Protein AF-A0A136M083-F1 (afdb_monomer_lite)

InterPro domains:
  IPR001036 Acriflavin resistance protein [PF00873] (158-223)
  IPR001036 Acriflavin resistance protein [PTHR32063] (105-224)

Structure (mmCIF, N/CA/C/O backbone):
data_AF-A0A136M083-F1
#
_entry.id   AF-A0A136M083-F1
#
loop_
_atom_site.group_PDB
_atom_site.id
_atom_site.type_symbol
_atom_site.label_atom_id
_atom_site.label_alt_id
_atom_site.label_comp_id
_atom_site.label_asym_id
_atom_site.label_entity_id
_atom_site.label_seq_id
_atom_site.pdbx_PDB_ins_code
_atom_site.Cartn_x
_atom_site.Cartn_y
_atom_site.Cartn_z
_atom_site.occupancy
_atom_site.B_iso_or_equiv
_atom_site.auth_seq_id
_atom_site.auth_comp_id
_atom_site.auth_asym_id
_atom_site.auth_atom_id
_atom_site.pdbx_PDB_model_num
ATOM 1 N N . MET A 1 1 ? -36.830 -0.482 -19.049 1.00 54.12 1 MET A N 1
ATOM 2 C CA . MET A 1 1 ? -35.661 -1.092 -19.701 1.00 54.12 1 MET A CA 1
ATOM 3 C C . MET A 1 1 ? -35.474 -0.386 -21.026 1.00 54.12 1 MET A C 1
ATOM 5 O O . MET A 1 1 ? -36.295 -0.555 -21.921 1.00 54.12 1 MET A O 1
ATOM 9 N N . SER A 1 2 ? -34.480 0.488 -21.095 1.00 50.06 2 SER A N 1
ATOM 10 C CA . SER A 1 2 ? -34.019 1.119 -22.334 1.00 50.06 2 SER A CA 1
ATOM 11 C C . SER A 1 2 ? -32.811 0.321 -22.804 1.00 50.06 2 SER A C 1
ATOM 13 O O . SER A 1 2 ? -31.919 0.027 -22.010 1.00 50.06 2 SER A O 1
ATOM 15 N N . VAL A 1 3 ? -32.789 -0.054 -24.079 1.00 57.34 3 VAL A N 1
ATOM 16 C CA . VAL A 1 3 ? -31.633 -0.705 -24.697 1.00 57.34 3 VAL A CA 1
ATOM 17 C C . VAL A 1 3 ? -31.049 0.285 -25.688 1.00 57.34 3 VAL A C 1
ATOM 19 O O . VAL A 1 3 ? -31.720 0.664 -26.648 1.00 57.34 3 VAL A O 1
ATOM 22 N N . ASN A 1 4 ? -29.819 0.725 -25.432 1.00 56.75 4 ASN A N 1
ATOM 23 C CA . ASN A 1 4 ? -29.110 1.665 -26.288 1.00 56.75 4 ASN A CA 1
ATOM 24 C C . ASN A 1 4 ? -27.953 0.936 -26.984 1.00 56.75 4 ASN A C 1
ATOM 26 O O . ASN A 1 4 ? -27.096 0.333 -26.335 1.00 56.75 4 ASN A O 1
ATOM 30 N N . TYR A 1 5 ? -27.932 0.993 -28.315 1.00 53.97 5 TYR A N 1
ATOM 31 C CA . TYR A 1 5 ? -26.868 0.423 -29.141 1.00 53.97 5 TYR A CA 1
ATOM 32 C C . TYR A 1 5 ? -25.782 1.484 -29.340 1.00 53.97 5 TYR A C 1
ATOM 34 O O . TYR A 1 5 ? -26.045 2.507 -29.970 1.00 53.97 5 TYR A O 1
ATOM 42 N N . PHE A 1 6 ? -24.584 1.268 -28.788 1.00 55.69 6 PHE A N 1
ATOM 43 C CA . PHE A 1 6 ? -23.521 2.286 -28.785 1.00 55.69 6 PHE A CA 1
ATOM 44 C C . PHE A 1 6 ? -22.499 2.132 -29.925 1.00 55.69 6 PHE A C 1
ATOM 46 O O . PHE A 1 6 ? -21.721 3.047 -30.179 1.00 55.69 6 PHE A O 1
ATOM 53 N N . GLY A 1 7 ? -22.535 1.024 -30.668 1.00 60.41 7 GLY A N 1
ATOM 54 C CA . GLY A 1 7 ? -21.696 0.809 -31.848 1.00 60.41 7 GLY A CA 1
ATOM 55 C C . GLY A 1 7 ? -21.587 -0.671 -32.204 1.00 60.41 7 GLY A C 1
ATOM 56 O O . GLY A 1 7 ? -21.561 -1.520 -31.314 1.00 60.41 7 GLY A O 1
ATOM 57 N N . ALA A 1 8 ? -21.558 -0.973 -33.501 1.00 70.44 8 ALA A N 1
ATOM 58 C CA . ALA A 1 8 ? -21.310 -2.311 -34.029 1.00 70.44 8 ALA A CA 1
ATOM 59 C C . ALA A 1 8 ? -20.396 -2.211 -35.257 1.00 70.44 8 ALA A C 1
ATOM 61 O O . ALA A 1 8 ? -20.620 -1.369 -36.131 1.00 70.44 8 ALA A O 1
ATOM 62 N N . ASP A 1 9 ? -19.384 -3.069 -35.317 1.00 76.19 9 ASP A N 1
ATOM 63 C CA . ASP A 1 9 ? -18.517 -3.273 -36.476 1.00 76.19 9 ASP A CA 1
ATOM 64 C C . ASP A 1 9 ? -18.669 -4.711 -37.013 1.00 76.19 9 ASP A C 1
ATOM 66 O O . ASP A 1 9 ? -19.589 -5.439 -36.638 1.00 76.19 9 ASP A O 1
ATOM 70 N N . SER A 1 10 ? -17.815 -5.133 -37.951 1.00 76.81 10 SER A N 1
ATOM 71 C CA . SER A 1 10 ? -17.893 -6.472 -38.558 1.00 76.81 10 SER A CA 1
ATOM 72 C C . SER A 1 10 ? -17.596 -7.633 -37.597 1.00 76.81 10 SER A C 1
ATOM 74 O O . SER A 1 10 ? -17.798 -8.787 -37.969 1.00 76.81 10 SER A O 1
ATOM 76 N N . THR A 1 11 ? -17.072 -7.344 -36.406 1.00 78.94 11 THR A N 1
ATOM 77 C CA . THR A 1 11 ? -16.498 -8.313 -35.462 1.00 78.94 11 THR A CA 1
ATOM 78 C C . THR A 1 11 ? -16.871 -8.076 -33.998 1.00 78.94 11 THR A C 1
ATOM 80 O O . THR A 1 11 ? -16.728 -8.995 -33.197 1.00 78.94 11 THR A O 1
ATOM 83 N N . SER A 1 12 ? -17.363 -6.891 -33.634 1.00 79.31 12 SER A N 1
ATOM 84 C CA . SER A 1 12 ? -17.742 -6.532 -32.268 1.00 79.31 12 SER A CA 1
ATOM 85 C C . SER A 1 12 ? -19.025 -5.696 -32.236 1.00 79.31 12 SER A C 1
ATOM 87 O O . SER A 1 12 ? -19.350 -4.979 -33.185 1.00 79.31 12 SER A O 1
ATOM 89 N N . ALA A 1 13 ? -19.781 -5.800 -31.145 1.00 82.12 13 ALA A N 1
ATOM 90 C CA . ALA A 1 13 ? -20.944 -4.961 -30.889 1.00 82.12 13 ALA A CA 1
ATOM 91 C C . ALA A 1 13 ? -21.073 -4.699 -29.388 1.00 82.12 13 ALA A C 1
ATOM 93 O O . ALA A 1 13 ? -20.983 -5.631 -28.590 1.00 82.12 13 ALA A O 1
ATOM 94 N N . THR A 1 14 ? -21.329 -3.445 -29.015 1.00 79.94 14 THR A N 1
ATOM 95 C CA . THR A 1 14 ? -21.501 -3.046 -27.612 1.00 79.94 14 THR A CA 1
ATOM 96 C C . THR A 1 14 ? -22.957 -2.691 -27.335 1.00 79.94 14 THR A C 1
ATOM 98 O O . THR A 1 14 ? -23.532 -1.795 -27.966 1.00 79.94 14 THR A O 1
ATOM 101 N N . LEU A 1 15 ? -23.545 -3.382 -26.356 1.00 82.56 15 LEU A N 1
ATOM 102 C CA . LEU A 1 15 ? -24.910 -3.167 -25.889 1.00 82.56 15 LEU A CA 1
ATOM 103 C C . LEU A 1 15 ? -24.892 -2.529 -24.499 1.00 82.56 15 LEU A C 1
ATOM 105 O O . LEU A 1 15 ? -24.276 -3.068 -23.585 1.00 82.56 15 LEU A O 1
ATOM 109 N N . SER A 1 16 ? -25.596 -1.410 -24.325 1.00 81.38 16 SER A N 1
ATOM 110 C CA . SER A 1 16 ? -25.821 -0.820 -23.005 1.00 81.38 16 SER A CA 1
ATOM 111 C C . SER A 1 16 ? -27.275 -1.032 -22.593 1.00 81.38 16 SER A C 1
ATOM 113 O O . SER A 1 16 ? -28.204 -0.654 -23.318 1.00 81.38 16 SER A O 1
ATOM 115 N N . ILE A 1 17 ? -27.467 -1.672 -21.439 1.00 83.50 17 ILE A N 1
ATOM 116 C CA . ILE A 1 17 ? -28.783 -1.981 -20.883 1.00 83.50 17 ILE A CA 1
ATOM 117 C C . ILE A 1 17 ? -28.999 -1.118 -19.647 1.00 83.50 17 ILE A C 1
ATOM 119 O O . ILE A 1 17 ? -28.295 -1.246 -18.647 1.00 83.50 17 ILE A O 1
ATOM 123 N N . GLU A 1 18 ? -30.016 -0.267 -19.700 1.00 83.44 18 GLU A N 1
ATOM 124 C CA . GLU A 1 18 ? -30.437 0.518 -18.550 1.00 83.44 18 GLU A CA 1
ATOM 125 C C . GLU A 1 18 ? -31.499 -0.255 -17.760 1.00 83.44 18 GLU A C 1
ATOM 127 O O . GLU A 1 18 ? -32.606 -0.546 -18.246 1.00 83.44 18 GLU A O 1
ATOM 132 N N . LEU A 1 19 ? -31.132 -0.626 -16.534 1.00 84.00 19 LEU A N 1
ATOM 133 C CA . LEU A 1 19 ? -31.982 -1.398 -15.639 1.00 84.00 19 LEU A CA 1
ATOM 134 C C . LEU A 1 19 ? -33.087 -0.517 -15.041 1.00 84.00 19 LEU A C 1
ATOM 136 O O . LEU A 1 19 ? -32.910 0.678 -14.822 1.00 84.00 19 LEU A O 1
ATOM 140 N N . THR A 1 20 ? -34.243 -1.117 -14.756 1.00 85.69 20 THR A N 1
ATOM 141 C CA . THR A 1 20 ? -35.340 -0.437 -14.049 1.00 85.69 20 THR A CA 1
ATOM 142 C C . THR A 1 20 ? -34.973 -0.140 -12.589 1.00 85.69 20 THR A C 1
ATOM 144 O O . THR A 1 20 ? -33.972 -0.645 -12.074 1.00 85.69 20 THR A O 1
ATOM 147 N N . GLU A 1 21 ? -35.779 0.682 -11.910 1.00 79.25 21 GLU A N 1
ATOM 148 C CA . GLU A 1 21 ? -35.534 1.085 -10.518 1.00 79.25 21 GLU A CA 1
ATOM 149 C C . GLU A 1 21 ? -35.328 -0.113 -9.571 1.00 79.25 21 GLU A C 1
ATOM 151 O O . GLU A 1 21 ? -36.033 -1.130 -9.645 1.00 79.25 21 GLU A O 1
ATOM 156 N N . MET A 1 22 ? -34.354 0.024 -8.661 1.00 72.25 22 MET A N 1
ATOM 157 C CA . MET A 1 22 ? -34.075 -0.960 -7.610 1.00 72.25 22 MET A CA 1
ATOM 158 C C . MET A 1 22 ? -35.315 -1.191 -6.733 1.00 72.25 22 MET A C 1
ATOM 160 O O . MET A 1 22 ? -36.016 -0.251 -6.369 1.00 72.25 22 MET A O 1
ATOM 164 N N . GLY A 1 23 ? -35.585 -2.457 -6.401 1.00 77.44 23 GLY A N 1
ATOM 165 C CA . GLY A 1 23 ? -36.753 -2.888 -5.617 1.00 77.44 23 GLY A CA 1
ATOM 166 C C . GLY A 1 23 ? -37.867 -3.547 -6.439 1.00 77.44 23 GLY A C 1
ATOM 167 O O . GLY A 1 23 ? -38.649 -4.313 -5.887 1.00 77.44 23 GLY A O 1
ATOM 168 N N . THR A 1 24 ? -37.911 -3.319 -7.758 1.00 80.56 24 THR A N 1
ATOM 169 C CA . THR A 1 24 ? -38.847 -4.005 -8.682 1.00 80.56 24 THR A CA 1
ATOM 170 C C . THR A 1 24 ? -38.192 -5.111 -9.514 1.00 80.56 24 THR A C 1
ATOM 172 O O . THR A 1 24 ? -38.867 -5.793 -10.281 1.00 80.56 24 THR A O 1
ATOM 175 N N . ARG A 1 25 ? -36.876 -5.284 -9.365 1.00 80.31 25 ARG A N 1
ATOM 176 C CA . ARG A 1 25 ? -36.041 -6.233 -10.104 1.00 80.31 25 ARG A CA 1
ATOM 177 C C . ARG A 1 25 ? -35.020 -6.908 -9.175 1.00 80.31 25 ARG A C 1
ATOM 179 O O . ARG A 1 25 ? -34.736 -6.336 -8.117 1.00 80.31 25 ARG A O 1
ATOM 186 N N . PRO A 1 26 ? -34.437 -8.046 -9.588 1.00 82.12 26 PRO A N 1
ATOM 187 C CA . PRO A 1 26 ? -33.276 -8.645 -8.931 1.00 82.12 26 PRO A CA 1
ATOM 188 C C . PRO A 1 26 ? -32.070 -7.694 -8.887 1.00 82.12 26 PRO A C 1
ATOM 190 O O . PRO A 1 26 ? -32.023 -6.673 -9.599 1.00 82.12 26 PRO A O 1
ATOM 193 N N . VAL A 1 27 ? -31.094 -8.011 -8.035 1.00 84.25 27 VAL A N 1
ATOM 194 C CA . VAL A 1 27 ? -29.850 -7.231 -7.946 1.00 84.25 27 VAL A CA 1
ATOM 195 C C . VAL A 1 27 ? -29.077 -7.316 -9.263 1.00 84.25 27 VAL A C 1
ATOM 197 O O . VAL A 1 27 ? -29.236 -8.250 -10.039 1.00 84.25 27 VAL A O 1
ATOM 200 N N . SER A 1 28 ? -28.269 -6.299 -9.569 1.00 80.31 28 SER A N 1
ATOM 201 C CA . SER A 1 28 ? -27.525 -6.263 -10.838 1.00 80.31 28 SER A CA 1
ATOM 202 C C . SER A 1 28 ? -26.539 -7.420 -10.993 1.00 80.31 28 SER A C 1
ATOM 204 O O . SER A 1 28 ? -26.330 -7.845 -12.123 1.00 80.31 28 SER A O 1
ATOM 206 N N . ALA A 1 29 ? -25.976 -7.923 -9.888 1.00 80.69 29 ALA A N 1
ATOM 207 C CA . ALA A 1 29 ? -25.086 -9.084 -9.888 1.00 80.69 29 ALA A CA 1
ATOM 208 C C . ALA A 1 29 ? -25.808 -10.336 -10.410 1.00 80.69 29 ALA A C 1
ATOM 210 O O . ALA A 1 29 ? -25.413 -10.864 -11.437 1.00 80.69 29 ALA A O 1
ATOM 211 N N . GLU A 1 30 ? -26.953 -10.691 -9.817 1.00 82.81 30 GLU A N 1
ATOM 212 C CA . GLU A 1 30 ? -27.786 -11.819 -10.270 1.00 82.81 30 GLU A CA 1
ATOM 213 C C . GLU A 1 30 ? -28.188 -11.690 -11.749 1.00 82.81 30 GLU A C 1
ATOM 215 O O . GLU A 1 30 ? -28.140 -12.656 -12.496 1.00 82.81 30 GLU A O 1
ATOM 220 N N . ILE A 1 31 ? -28.529 -10.481 -12.210 1.00 85.31 31 ILE A N 1
ATOM 221 C CA . ILE A 1 31 ? -28.866 -10.246 -13.627 1.00 85.31 31 ILE A CA 1
ATOM 222 C C . ILE A 1 31 ? -27.648 -10.448 -14.541 1.00 85.31 31 ILE A C 1
ATOM 224 O O . ILE A 1 31 ? -27.811 -10.823 -15.699 1.00 85.31 31 ILE A O 1
ATOM 228 N N . THR A 1 32 ? -26.444 -10.139 -14.056 1.00 84.06 32 THR A N 1
ATOM 229 C CA . THR A 1 32 ? -25.203 -10.331 -14.818 1.00 84.06 32 THR A CA 1
ATOM 230 C C . THR A 1 32 ? -24.925 -11.820 -14.971 1.00 84.06 32 THR A C 1
ATOM 232 O O . THR A 1 32 ? -24.762 -12.262 -16.105 1.00 84.06 32 THR A O 1
ATOM 235 N N . ASP A 1 33 ? -24.997 -12.578 -13.875 1.00 84.38 33 ASP A N 1
ATOM 236 C CA . ASP A 1 33 ? -24.823 -14.036 -13.866 1.00 84.38 33 ASP A CA 1
ATOM 237 C C . ASP A 1 33 ? -25.842 -14.719 -14.797 1.00 84.38 33 ASP A C 1
ATOM 239 O O . ASP A 1 33 ? -25.470 -15.483 -15.686 1.00 84.38 33 ASP A O 1
ATOM 243 N N . ASP A 1 34 ? -27.124 -14.348 -14.687 1.00 86.44 34 ASP A N 1
ATOM 244 C CA . ASP A 1 34 ? -28.193 -14.868 -15.549 1.00 86.44 34 ASP A CA 1
ATOM 245 C C . ASP A 1 34 ? -27.932 -14.580 -17.041 1.00 86.44 34 ASP A C 1
ATOM 247 O O . ASP A 1 34 ? -28.261 -15.387 -17.914 1.00 86.44 34 ASP A O 1
ATOM 251 N N . LEU A 1 35 ? -27.379 -13.406 -17.369 1.00 86.19 35 LEU A N 1
ATOM 252 C CA . LEU A 1 35 ? -27.059 -13.048 -18.751 1.00 86.19 35 LEU A CA 1
ATOM 253 C C . LEU A 1 35 ? -25.848 -13.827 -19.266 1.00 86.19 35 LEU A C 1
ATOM 255 O O . LEU A 1 35 ? -25.872 -14.254 -20.420 1.00 86.19 35 LEU A O 1
ATOM 259 N N . GLU A 1 36 ? -24.815 -14.020 -18.448 1.00 85.25 36 GLU A N 1
ATOM 260 C CA . GLU A 1 36 ? -23.663 -14.846 -18.817 1.00 85.25 36 GLU A CA 1
ATOM 261 C C . GLU A 1 36 ? -24.089 -16.288 -19.103 1.00 85.25 36 GLU A C 1
ATOM 263 O O . GLU A 1 36 ? -23.737 -16.817 -20.159 1.00 85.25 36 GLU A O 1
ATOM 268 N N . ASP A 1 37 ? -24.944 -16.870 -18.259 1.00 86.00 37 ASP A N 1
ATOM 269 C CA . ASP A 1 37 ? -25.502 -18.211 -18.461 1.00 86.00 37 ASP A CA 1
ATOM 270 C C . ASP A 1 37 ? -26.300 -18.319 -19.770 1.00 86.00 37 ASP A C 1
ATOM 272 O O . ASP A 1 37 ? -26.141 -19.274 -20.532 1.00 86.00 37 ASP A O 1
ATOM 276 N N . VAL A 1 38 ? -27.132 -17.321 -20.090 1.00 86.88 38 VAL A N 1
ATOM 277 C CA . VAL A 1 38 ? -27.908 -17.302 -21.345 1.00 86.88 38 VAL A CA 1
ATOM 278 C C . VAL A 1 38 ? -27.002 -17.245 -22.577 1.00 86.88 38 VAL A C 1
ATOM 280 O O . VAL A 1 38 ? -27.349 -17.804 -23.622 1.00 86.88 38 VAL A O 1
ATOM 283 N N . PHE A 1 39 ? -25.865 -16.553 -22.488 1.00 84.00 39 PHE A N 1
ATOM 284 C CA . PHE A 1 39 ? -24.936 -16.419 -23.608 1.00 84.00 39 PHE A CA 1
ATOM 285 C C . PHE A 1 39 ? -23.866 -17.518 -23.665 1.00 84.00 39 PHE A C 1
ATOM 287 O O . PHE A 1 39 ? -23.256 -17.686 -24.723 1.00 84.00 39 PHE A O 1
ATOM 294 N N . ALA A 1 40 ? -23.696 -18.311 -22.604 1.00 82.62 40 ALA A N 1
ATOM 295 C CA . ALA A 1 40 ? -22.759 -19.433 -22.554 1.00 82.62 40 ALA A CA 1
ATOM 296 C C . ALA A 1 40 ? -23.051 -20.512 -23.615 1.00 82.62 40 ALA A C 1
ATOM 298 O O . ALA A 1 40 ? -22.124 -21.127 -24.137 1.00 82.62 40 ALA A O 1
ATOM 299 N N . ASP A 1 41 ? -24.321 -20.690 -23.998 1.00 83.69 41 ASP A N 1
ATOM 300 C CA . ASP A 1 41 ? -24.754 -21.662 -25.016 1.00 83.69 41 ASP A CA 1
ATOM 301 C C . ASP A 1 41 ? -24.395 -21.259 -26.468 1.00 83.69 41 ASP A C 1
ATOM 303 O O . ASP A 1 41 ? -24.668 -22.004 -27.417 1.00 83.69 41 ASP A O 1
ATOM 307 N N . TYR A 1 42 ? -23.808 -20.076 -26.690 1.00 83.38 42 TYR A N 1
ATOM 308 C CA . TYR A 1 42 ? -23.492 -19.567 -28.027 1.00 83.38 42 TYR A CA 1
ATOM 309 C C . TYR A 1 42 ? -22.004 -19.699 -28.377 1.00 83.38 42 TYR A C 1
ATOM 311 O O . TYR A 1 42 ? -21.231 -18.754 -28.268 1.00 83.38 42 TYR A O 1
A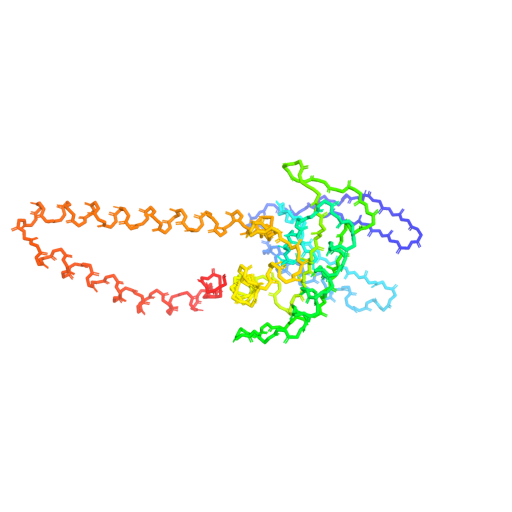TOM 319 N N . ASP A 1 43 ? -21.623 -20.818 -28.996 1.00 80.38 43 ASP A N 1
ATOM 320 C CA . ASP A 1 43 ? -20.230 -21.111 -29.396 1.00 80.38 43 ASP A CA 1
ATOM 321 C C . ASP A 1 43 ? -19.597 -20.121 -30.402 1.00 80.38 43 ASP A C 1
ATOM 323 O O . ASP A 1 43 ? -18.400 -20.172 -30.690 1.00 80.38 43 ASP A O 1
ATOM 327 N N . ARG A 1 44 ? -20.404 -19.259 -31.034 1.00 82.38 44 ARG A N 1
ATOM 328 C CA . ARG A 1 44 ? -19.979 -18.381 -32.143 1.00 82.38 44 ARG A CA 1
ATOM 329 C C . ARG A 1 44 ? -19.764 -16.927 -31.732 1.00 82.38 44 ARG A C 1
ATOM 331 O O . ARG A 1 44 ? -19.351 -16.139 -32.583 1.00 82.38 44 ARG A O 1
ATOM 338 N N . VAL A 1 45 ? -20.073 -16.564 -30.487 1.00 79.62 45 VAL A N 1
ATOM 339 C CA . VAL A 1 45 ? -19.975 -15.192 -29.977 1.00 79.62 45 VAL A CA 1
ATOM 340 C C . VAL A 1 45 ? -19.387 -15.240 -28.571 1.00 79.62 45 VAL A C 1
ATOM 342 O O . VAL A 1 45 ? -19.941 -15.890 -27.699 1.00 79.62 45 VAL A O 1
ATOM 345 N N . SER A 1 46 ? -18.281 -14.530 -28.346 1.00 77.69 46 SER A N 1
ATOM 346 C CA . SER A 1 46 ? -17.774 -14.296 -26.991 1.00 77.69 46 SER A CA 1
ATOM 347 C C . SER A 1 46 ? -18.501 -13.088 -26.409 1.00 77.69 46 SER A C 1
ATOM 349 O O . SER A 1 46 ? -18.379 -11.980 -26.939 1.00 77.69 46 SER A O 1
ATOM 351 N N . VAL A 1 47 ? -19.303 -13.311 -25.369 1.00 81.81 47 VAL A N 1
ATOM 352 C CA . VAL A 1 47 ? -20.066 -12.264 -24.685 1.00 81.81 47 VAL A CA 1
ATOM 353 C C . VAL A 1 47 ? -19.450 -12.048 -23.312 1.00 81.81 47 VAL A C 1
ATOM 355 O O . VAL A 1 47 ? -19.348 -12.980 -22.525 1.00 81.81 47 VAL A O 1
ATOM 358 N N . LYS A 1 48 ? -19.045 -10.809 -23.031 1.00 79.56 48 LYS A N 1
ATOM 359 C CA . LYS A 1 48 ? -18.617 -10.378 -21.701 1.00 79.56 48 LYS A CA 1
ATOM 360 C C . LYS A 1 48 ? -19.678 -9.432 -21.157 1.00 79.56 48 LYS A C 1
ATOM 362 O O . LYS A 1 48 ? -19.891 -8.365 -21.738 1.00 79.56 48 LYS A O 1
ATOM 367 N N . VAL A 1 49 ? -20.348 -9.821 -20.078 1.00 81.75 49 VAL A N 1
ATOM 368 C CA . VAL A 1 49 ? -21.339 -8.971 -19.418 1.00 81.75 49 VAL A CA 1
ATOM 369 C C . VAL A 1 49 ? -20.633 -8.273 -18.267 1.00 81.75 49 VAL A C 1
ATOM 371 O O . VAL A 1 49 ? -20.013 -8.901 -17.423 1.00 81.75 49 VAL A O 1
ATOM 374 N N . VAL A 1 50 ? -20.667 -6.945 -18.252 1.00 76.38 50 VAL A N 1
ATOM 375 C CA . VAL A 1 50 ? -20.098 -6.169 -17.149 1.00 76.38 50 VAL A CA 1
ATOM 376 C C . VAL A 1 50 ? -21.146 -5.207 -16.641 1.00 76.38 50 VAL A C 1
ATOM 378 O O . VAL A 1 50 ? -21.822 -4.526 -17.420 1.00 76.38 50 VAL A O 1
ATOM 381 N N . GLN A 1 51 ? -21.275 -5.121 -15.321 1.00 74.75 51 GLN A N 1
ATOM 382 C CA . GLN A 1 51 ? -22.011 -4.022 -14.732 1.00 74.75 51 GLN A CA 1
ATOM 383 C C . GLN A 1 51 ? -21.287 -2.726 -15.108 1.00 74.75 51 GLN A C 1
ATOM 385 O O . GLN A 1 51 ? -20.075 -2.609 -14.931 1.00 74.75 51 GLN A O 1
ATOM 390 N N . SER A 1 52 ? -22.032 -1.747 -15.627 1.00 63.94 52 SER A N 1
ATOM 391 C CA . SER A 1 52 ? -21.517 -0.392 -15.821 1.00 63.94 52 SER A CA 1
ATOM 392 C C . SER A 1 52 ? -21.239 0.216 -14.448 1.00 63.94 52 SER A C 1
ATOM 394 O O . SER A 1 52 ? -22.084 0.898 -13.871 1.00 63.94 52 SER A O 1
ATOM 396 N N . SER A 1 53 ? -20.070 -0.087 -13.900 1.00 57.50 53 SER A N 1
ATOM 397 C CA . SER A 1 53 ? -19.548 0.544 -12.704 1.00 57.50 53 SER A CA 1
ATOM 398 C C . SER A 1 53 ? -18.936 1.876 -13.116 1.00 57.50 53 SER A C 1
ATOM 400 O O . SER A 1 53 ? -18.134 1.934 -14.045 1.00 57.50 53 SER A O 1
ATOM 402 N N . ALA A 1 54 ? -19.305 2.956 -12.432 1.00 47.06 54 ALA A N 1
ATOM 403 C CA . ALA A 1 54 ? -18.648 4.257 -12.563 1.00 47.06 54 ALA A CA 1
ATOM 404 C C . ALA A 1 54 ? -17.303 4.278 -11.805 1.00 47.06 54 ALA A C 1
ATOM 406 O O . ALA A 1 54 ? -16.949 5.281 -11.191 1.00 47.06 54 ALA A O 1
ATOM 407 N N . GLY A 1 55 ? -16.600 3.145 -11.791 1.00 52.38 55 GLY A N 1
ATOM 408 C CA . GLY A 1 55 ? -15.249 3.038 -11.268 1.00 52.38 55 GLY A CA 1
ATOM 409 C C . GLY A 1 55 ? -14.238 3.446 -12.340 1.00 52.38 55 GLY A C 1
ATOM 410 O O . GLY A 1 55 ? -14.544 3.346 -13.534 1.00 52.38 55 GLY A O 1
ATOM 411 N N . PRO A 1 56 ? -13.043 3.916 -11.951 1.00 48.41 56 PRO A N 1
ATOM 412 C CA . PRO A 1 56 ? -11.939 4.042 -12.892 1.00 48.41 56 PRO A CA 1
ATOM 413 C C . PRO A 1 56 ? -11.724 2.698 -13.618 1.00 48.41 56 PRO A C 1
ATOM 415 O O . PRO A 1 56 ? -12.044 1.645 -13.061 1.00 48.41 56 PRO A O 1
ATOM 418 N N . PRO A 1 57 ? -11.251 2.710 -14.878 1.00 54.56 57 PRO A N 1
ATOM 419 C CA . PRO A 1 57 ? -10.987 1.479 -15.614 1.00 54.56 57 PRO A CA 1
ATOM 420 C C . PRO A 1 57 ? -10.099 0.558 -14.774 1.00 54.56 57 PRO A C 1
ATOM 422 O O . PRO A 1 57 ? -9.157 1.029 -14.138 1.00 54.56 57 PRO A O 1
ATOM 425 N N . VAL A 1 58 ? -10.420 -0.738 -14.769 1.00 57.56 58 VAL A N 1
ATOM 426 C CA . VAL A 1 58 ? -9.616 -1.755 -14.082 1.00 57.56 58 VAL A CA 1
ATOM 427 C C . VAL A 1 58 ? -8.182 -1.618 -14.589 1.00 57.56 58 VAL A C 1
ATOM 429 O O . VAL A 1 58 ? -7.956 -1.698 -15.798 1.00 57.56 58 VAL A O 1
ATOM 432 N N . SER A 1 59 ? -7.234 -1.332 -13.692 1.00 64.44 59 SER A N 1
ATOM 433 C CA . SER A 1 59 ? -5.828 -1.249 -14.082 1.00 64.44 59 SER A CA 1
ATOM 434 C C . SER A 1 59 ? -5.368 -2.648 -14.469 1.00 64.44 59 SER A C 1
ATOM 436 O O . SER A 1 59 ? -5.410 -3.560 -13.646 1.00 64.44 59 SER A O 1
ATOM 438 N N . ASP A 1 60 ? -4.922 -2.827 -15.713 1.00 70.00 60 ASP A N 1
ATOM 439 C CA . ASP A 1 60 ? -4.373 -4.109 -16.172 1.00 70.00 60 ASP A CA 1
ATOM 440 C C . ASP A 1 60 ? -3.149 -4.537 -15.341 1.00 70.00 60 ASP A C 1
ATOM 442 O O . ASP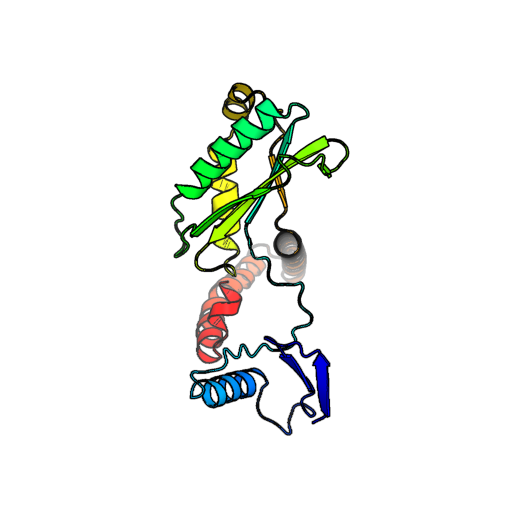 A 1 60 ? -2.885 -5.731 -15.193 1.00 70.00 60 ASP A O 1
ATOM 446 N N . TYR A 1 61 ? -2.444 -3.552 -14.771 1.00 82.75 61 TYR A N 1
ATOM 447 C CA . TYR A 1 61 ? -1.324 -3.724 -13.854 1.00 82.75 61 TYR A CA 1
ATOM 448 C C . TYR A 1 61 ? -1.628 -2.994 -12.537 1.00 82.75 61 TYR A C 1
ATOM 450 O O . TYR A 1 61 ? -1.457 -1.773 -12.460 1.00 82.75 61 TYR A O 1
ATOM 458 N N . PRO A 1 62 ? -2.129 -3.698 -11.514 1.00 81.69 62 PRO A N 1
ATOM 459 C CA . PRO A 1 62 ? -2.368 -3.118 -10.192 1.00 81.69 62 PRO A CA 1
ATOM 460 C C . PRO A 1 62 ? -1.086 -2.591 -9.520 1.00 81.69 62 PRO A C 1
ATOM 462 O O . PRO A 1 62 ? -1.141 -1.575 -8.833 1.00 81.69 62 PRO A O 1
ATOM 465 N N . PHE A 1 63 ? 0.079 -3.212 -9.759 1.00 88.69 63 PHE A N 1
ATOM 466 C CA . PHE A 1 63 ? 1.366 -2.685 -9.298 1.00 88.69 63 PHE A CA 1
ATOM 467 C C . PHE A 1 63 ? 2.025 -1.832 -10.384 1.00 88.69 63 PHE A C 1
ATOM 469 O O . PHE A 1 63 ? 2.183 -2.269 -11.529 1.00 88.69 63 PHE A O 1
ATOM 476 N N . ALA A 1 64 ? 2.480 -0.642 -10.003 1.00 89.56 64 ALA A N 1
ATOM 477 C CA . ALA A 1 64 ? 3.262 0.244 -10.849 1.00 89.56 64 ALA A CA 1
ATOM 478 C C . ALA A 1 64 ? 4.289 1.011 -10.013 1.00 89.56 64 ALA A C 1
ATOM 480 O O . ALA A 1 64 ? 3.974 1.565 -8.961 1.00 89.56 64 ALA A O 1
ATOM 481 N N . MET A 1 65 ? 5.518 1.067 -10.513 1.00 92.44 65 MET A N 1
ATOM 482 C CA . MET A 1 65 ? 6.577 1.889 -9.944 1.00 92.44 65 MET A CA 1
ATOM 483 C C . MET A 1 65 ? 7.273 2.699 -11.033 1.00 92.44 65 MET A C 1
ATOM 485 O O . MET A 1 65 ? 7.421 2.246 -12.172 1.00 92.44 65 MET A O 1
ATOM 489 N N . GLN A 1 66 ? 7.711 3.898 -10.678 1.00 93.62 66 GLN A N 1
ATOM 490 C CA . GLN A 1 66 ? 8.500 4.783 -11.519 1.00 93.62 66 GLN A CA 1
ATOM 491 C C . GLN A 1 66 ? 9.976 4.642 -11.154 1.00 93.62 66 GLN A C 1
ATOM 493 O O . GLN A 1 66 ? 10.350 4.681 -9.986 1.00 93.62 66 GLN A O 1
ATOM 498 N N . VAL A 1 67 ? 10.825 4.525 -12.167 1.00 95.19 67 VAL A N 1
ATOM 499 C CA . VAL A 1 67 ? 12.281 4.564 -12.021 1.00 95.19 67 VAL A CA 1
ATOM 500 C C . VAL A 1 67 ? 12.763 5.830 -12.704 1.00 95.19 67 VAL A C 1
ATOM 502 O O . VAL A 1 67 ? 12.503 6.022 -13.891 1.00 95.19 67 VAL A O 1
ATOM 505 N N . PHE A 1 68 ? 13.436 6.706 -11.970 1.00 95.00 68 PHE A N 1
ATOM 506 C CA . PHE A 1 68 ? 13.889 8.004 -12.450 1.00 95.00 68 PHE A CA 1
ATOM 507 C C . PHE A 1 68 ? 15.366 7.969 -12.827 1.00 95.00 68 PHE A C 1
ATOM 509 O O . PHE A 1 68 ? 16.215 7.557 -12.044 1.00 95.00 68 PHE A O 1
ATOM 516 N N . SER A 1 69 ? 15.684 8.443 -14.031 1.00 93.56 69 SER A N 1
ATOM 517 C CA . SER A 1 69 ? 17.060 8.704 -14.459 1.00 93.56 69 SER A CA 1
ATOM 518 C C . SER A 1 69 ? 17.066 9.555 -15.727 1.00 93.56 69 SER A C 1
ATOM 520 O O . SER A 1 69 ? 16.276 9.334 -16.649 1.00 93.56 69 SER A O 1
ATOM 522 N N . GLU A 1 70 ? 17.976 10.528 -15.807 1.00 91.19 70 GLU A N 1
ATOM 523 C CA . GLU A 1 70 ? 18.174 11.315 -17.031 1.00 91.19 70 GLU A CA 1
ATOM 524 C C . GLU A 1 70 ? 18.950 10.527 -18.107 1.00 91.19 70 GLU A C 1
ATOM 526 O O . GLU A 1 70 ? 18.799 10.817 -19.297 1.00 91.19 70 GLU A O 1
ATOM 531 N N . ASP A 1 71 ? 19.725 9.501 -17.727 1.00 91.94 71 ASP A N 1
ATOM 532 C CA . ASP A 1 71 ? 20.483 8.663 -18.664 1.00 91.94 71 ASP A CA 1
ATOM 533 C C . ASP A 1 71 ? 19.619 7.487 -19.180 1.00 91.94 71 ASP A C 1
ATOM 535 O O . ASP A 1 71 ? 19.230 6.613 -18.400 1.00 91.94 71 ASP A O 1
ATOM 539 N N . PRO A 1 72 ? 19.326 7.410 -20.498 1.00 89.94 72 PRO A N 1
ATOM 540 C CA . PRO A 1 72 ? 18.573 6.298 -21.079 1.00 89.94 72 PRO A CA 1
ATOM 541 C C . PRO A 1 72 ? 19.170 4.911 -20.825 1.00 89.94 72 PRO A C 1
ATOM 543 O O . PRO A 1 72 ? 18.412 3.950 -20.727 1.00 89.94 72 PRO A O 1
ATOM 546 N N . ALA A 1 73 ? 20.498 4.789 -20.783 1.00 91.19 73 ALA A N 1
ATOM 547 C CA . ALA A 1 73 ? 21.163 3.500 -20.640 1.00 91.19 73 ALA A CA 1
ATOM 548 C C . ALA A 1 73 ? 21.065 2.986 -19.200 1.00 91.19 73 ALA A C 1
ATOM 550 O O . ALA A 1 73 ? 20.752 1.815 -18.991 1.00 91.19 73 ALA A O 1
ATOM 551 N N . VAL A 1 74 ? 21.258 3.880 -18.224 1.00 93.19 74 VAL A N 1
ATOM 552 C CA . VAL A 1 74 ? 21.049 3.585 -16.797 1.00 93.19 74 VAL A CA 1
ATOM 553 C C . VAL A 1 74 ? 19.596 3.195 -16.553 1.00 93.19 74 VAL A C 1
ATOM 555 O O . VAL A 1 74 ? 19.325 2.169 -15.937 1.00 93.19 74 VAL A O 1
ATOM 558 N N . LEU A 1 75 ? 18.659 3.966 -17.112 1.00 92.88 75 LEU A N 1
ATOM 559 C CA . LEU A 1 75 ? 17.231 3.704 -16.976 1.00 92.88 75 LEU A CA 1
ATOM 560 C C . LEU A 1 75 ? 16.836 2.324 -17.526 1.00 92.88 75 LEU A C 1
ATOM 562 O O . LEU A 1 75 ? 16.079 1.599 -16.884 1.00 92.88 75 LEU A O 1
ATOM 566 N N . ALA A 1 76 ? 17.371 1.939 -18.689 1.00 92.94 76 ALA A N 1
ATOM 567 C CA . ALA A 1 76 ? 17.130 0.627 -19.290 1.00 92.94 76 ALA A CA 1
ATOM 568 C C . ALA A 1 76 ? 17.712 -0.525 -18.462 1.00 92.94 76 ALA A C 1
ATOM 570 O O . ALA A 1 76 ? 17.047 -1.543 -18.295 1.00 92.94 76 ALA A O 1
ATOM 571 N N . GLY A 1 77 ? 18.930 -0.362 -17.937 1.00 92.94 77 GLY A N 1
ATOM 572 C CA . GLY A 1 77 ? 19.559 -1.363 -17.075 1.00 92.94 77 GLY A CA 1
ATOM 573 C C . GLY A 1 77 ? 18.783 -1.562 -15.776 1.00 92.94 77 GLY A C 1
ATOM 574 O O . GLY A 1 77 ? 18.369 -2.676 -15.469 1.00 92.94 77 GLY A O 1
ATOM 575 N N . ALA A 1 78 ? 18.506 -0.468 -15.064 1.00 93.88 78 ALA A N 1
ATOM 576 C CA . ALA A 1 78 ? 17.825 -0.515 -13.777 1.00 93.88 78 ALA A CA 1
ATOM 577 C C . ALA A 1 78 ? 16.390 -1.049 -13.873 1.00 93.88 78 ALA A C 1
ATOM 579 O O . ALA A 1 78 ? 15.995 -1.892 -13.074 1.00 93.88 78 ALA A O 1
ATOM 580 N N . THR A 1 79 ? 15.606 -0.600 -14.862 1.00 94.31 79 THR A N 1
ATOM 581 C CA . THR A 1 79 ? 14.245 -1.132 -15.062 1.00 94.31 79 THR A CA 1
ATOM 582 C C . THR A 1 79 ? 14.240 -2.599 -15.472 1.00 94.31 79 THR A C 1
ATOM 584 O O . THR A 1 79 ? 13.310 -3.311 -15.107 1.00 94.31 79 THR A O 1
ATOM 587 N N . GLY A 1 80 ? 15.265 -3.064 -16.194 1.00 93.81 80 GLY A N 1
ATOM 588 C CA . GLY A 1 80 ? 15.457 -4.479 -16.501 1.00 93.81 80 GLY A CA 1
ATOM 589 C C . GLY A 1 80 ? 15.694 -5.311 -15.242 1.00 93.81 80 GLY A C 1
ATOM 590 O O . GLY A 1 80 ? 14.962 -6.268 -15.010 1.00 93.81 80 GLY A O 1
ATOM 591 N N . GLU A 1 81 ? 16.645 -4.900 -14.399 1.00 93.81 81 GLU A N 1
ATOM 592 C CA . GLU A 1 81 ? 16.934 -5.591 -13.133 1.00 93.81 81 GLU A CA 1
ATOM 593 C C . GLU A 1 81 ? 15.736 -5.586 -12.177 1.00 93.81 81 GLU A C 1
ATOM 595 O O . GLU A 1 81 ? 15.411 -6.619 -11.597 1.00 93.81 81 GLU A O 1
ATOM 600 N N . LEU A 1 82 ? 15.035 -4.456 -12.055 1.00 94.38 82 LEU A N 1
ATOM 601 C CA . LEU A 1 82 ? 13.809 -4.362 -11.259 1.00 94.38 82 LEU A CA 1
ATOM 602 C C . LEU A 1 82 ? 12.703 -5.264 -11.810 1.00 94.38 82 LEU A C 1
ATOM 604 O O . LEU A 1 82 ? 12.018 -5.936 -11.044 1.00 94.38 82 LEU A O 1
ATOM 608 N N . ALA A 1 83 ? 12.523 -5.305 -13.133 1.00 94.38 83 ALA A N 1
ATOM 609 C CA . ALA A 1 83 ? 11.525 -6.169 -13.749 1.00 94.38 83 ALA A CA 1
ATOM 610 C C . ALA A 1 83 ? 11.845 -7.655 -13.544 1.00 94.38 83 ALA A C 1
ATOM 612 O O . ALA A 1 83 ? 10.927 -8.436 -13.316 1.00 94.38 83 ALA A O 1
ATOM 613 N N . ASP A 1 84 ? 13.118 -8.045 -13.618 1.00 94.50 84 ASP A N 1
ATOM 614 C CA . ASP A 1 84 ? 13.549 -9.420 -13.356 1.00 94.50 84 ASP A CA 1
ATOM 615 C C . ASP A 1 84 ? 13.372 -9.787 -11.878 1.00 94.50 84 ASP A C 1
ATOM 617 O O . ASP A 1 84 ? 12.819 -10.842 -11.580 1.00 94.50 84 ASP A O 1
ATOM 621 N N . PHE A 1 85 ? 13.716 -8.885 -10.956 1.00 94.00 85 PHE A N 1
ATOM 622 C CA . PHE A 1 85 ? 13.467 -9.085 -9.529 1.00 94.00 85 PHE A CA 1
ATOM 623 C C . PHE A 1 85 ? 11.975 -9.270 -9.218 1.00 94.00 85 PHE A C 1
ATOM 625 O O . PHE A 1 85 ? 11.603 -10.213 -8.529 1.00 94.00 85 PHE A O 1
ATOM 632 N N . ILE A 1 86 ? 11.105 -8.411 -9.763 1.00 92.62 86 ILE A N 1
ATOM 633 C CA . ILE A 1 86 ? 9.655 -8.503 -9.528 1.00 92.62 86 ILE A CA 1
ATOM 634 C C . ILE A 1 86 ? 9.064 -9.780 -10.144 1.00 92.62 86 ILE A C 1
ATOM 636 O O . ILE A 1 86 ? 8.081 -10.296 -9.627 1.00 92.62 86 ILE A O 1
ATOM 640 N N . ARG A 1 87 ? 9.634 -10.321 -11.229 1.00 91.62 87 ARG A N 1
ATOM 641 C CA . ARG A 1 87 ? 9.179 -11.607 -11.792 1.00 91.62 87 ARG A CA 1
ATOM 642 C C . ARG A 1 87 ? 9.450 -12.786 -10.864 1.00 91.62 87 ARG A C 1
ATOM 644 O O . ARG A 1 87 ? 8.637 -13.703 -10.829 1.00 91.62 87 ARG A O 1
ATOM 651 N N . ASP A 1 88 ? 10.574 -12.752 -10.157 1.00 90.31 88 ASP A N 1
ATOM 652 C CA . ASP A 1 88 ? 11.047 -13.850 -9.309 1.00 90.31 88 ASP A CA 1
ATOM 653 C C . ASP A 1 88 ? 10.672 -13.667 -7.826 1.00 90.31 88 ASP A C 1
ATOM 655 O O . ASP A 1 88 ? 11.086 -14.463 -6.980 1.00 90.31 88 ASP A O 1
ATOM 659 N N . ILE A 1 89 ? 9.907 -12.620 -7.498 1.00 89.75 89 ILE A N 1
ATOM 660 C CA . ILE A 1 89 ? 9.509 -12.314 -6.126 1.00 89.75 89 ILE A CA 1
ATOM 661 C C . ILE A 1 89 ? 8.577 -13.399 -5.572 1.00 89.75 89 ILE A C 1
ATOM 663 O O . ILE A 1 89 ? 7.614 -13.813 -6.220 1.00 89.75 89 ILE A O 1
ATOM 667 N N . ASP A 1 90 ? 8.863 -13.839 -4.350 1.00 85.75 90 ASP A N 1
ATOM 668 C CA . ASP A 1 90 ? 7.993 -14.743 -3.603 1.00 85.75 90 ASP A CA 1
ATOM 669 C C . ASP A 1 90 ? 7.068 -13.895 -2.725 1.00 85.75 90 ASP A C 1
ATOM 671 O O . ASP A 1 90 ? 7.533 -13.107 -1.892 1.00 85.75 90 ASP A O 1
ATOM 675 N N . LEU A 1 91 ? 5.761 -14.013 -2.947 1.00 82.81 91 LEU A N 1
ATOM 676 C CA . LEU A 1 91 ? 4.749 -13.305 -2.170 1.00 82.81 91 LEU A CA 1
ATOM 677 C C . LEU A 1 91 ? 4.185 -14.256 -1.116 1.00 82.81 91 LEU A C 1
ATOM 679 O O . LEU A 1 91 ? 3.897 -15.419 -1.384 1.00 82.81 91 LEU A O 1
ATOM 683 N N . SER A 1 92 ? 4.037 -13.761 0.109 1.00 72.38 92 SER A N 1
ATOM 684 C CA . SER A 1 92 ? 3.483 -14.528 1.229 1.00 72.38 92 SER A CA 1
ATOM 685 C C . SER A 1 92 ? 1.958 -14.649 1.172 1.00 72.38 92 SER A C 1
ATOM 687 O O . SER A 1 92 ? 1.378 -15.529 1.816 1.00 72.38 92 SER A O 1
ATOM 689 N N . SER A 1 93 ? 1.312 -13.770 0.406 1.00 64.88 93 SER A N 1
ATOM 690 C CA . SER A 1 93 ? -0.101 -13.854 0.035 1.00 64.88 93 SER A CA 1
ATOM 691 C C . SER A 1 93 ? -0.339 -14.987 -0.981 1.00 64.88 93 SER A C 1
ATOM 693 O O . SER A 1 93 ? 0.595 -15.451 -1.623 1.00 64.88 93 SER A O 1
ATOM 695 N N . GLU A 1 94 ? -1.585 -15.441 -1.195 1.00 71.94 94 GLU A N 1
ATOM 696 C CA . GLU A 1 94 ? -1.933 -16.372 -2.303 1.00 71.94 94 GLU A CA 1
ATOM 697 C C . GLU A 1 94 ? -1.752 -15.727 -3.708 1.00 71.94 94 GLU A C 1
ATOM 699 O O . GLU A 1 94 ? -2.348 -16.157 -4.701 1.00 71.94 94 GLU A O 1
ATOM 704 N N . ASN A 1 95 ? -0.944 -14.666 -3.790 1.00 78.12 95 ASN A N 1
ATOM 705 C CA . ASN A 1 95 ? -0.628 -13.922 -4.989 1.00 78.12 95 ASN A CA 1
ATOM 706 C C . ASN A 1 95 ? 0.622 -14.470 -5.661 1.00 78.12 95 ASN A C 1
ATOM 708 O O . ASN A 1 95 ? 1.636 -14.714 -5.024 1.00 78.12 95 ASN A O 1
ATOM 712 N N . GLU A 1 96 ? 0.576 -14.565 -6.981 1.00 84.94 96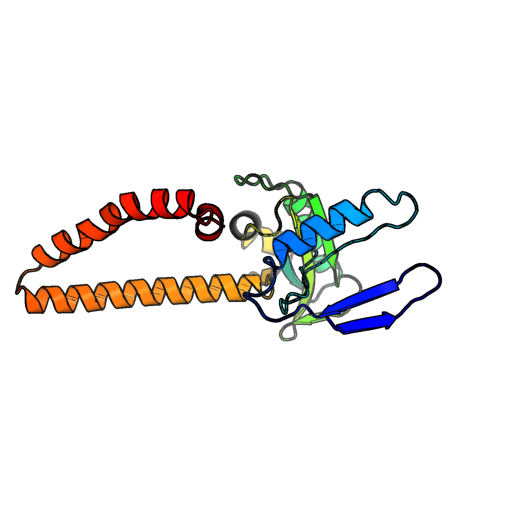 GLU A N 1
ATOM 713 C CA . GLU A 1 96 ? 1.747 -14.855 -7.803 1.00 84.94 96 GLU A CA 1
ATOM 714 C C . GLU A 1 96 ? 1.863 -13.787 -8.883 1.00 84.94 96 GLU A C 1
ATOM 716 O O . GLU A 1 96 ? 0.854 -13.384 -9.474 1.00 84.94 96 GLU A O 1
ATOM 721 N N . VAL A 1 97 ? 3.084 -13.329 -9.165 1.00 87.81 97 VAL A N 1
ATOM 722 C CA . VAL A 1 97 ? 3.330 -12.396 -10.267 1.00 87.81 97 VAL A CA 1
ATOM 723 C C . VAL A 1 97 ? 3.168 -13.143 -11.590 1.00 87.81 97 VAL A C 1
ATOM 725 O O . VAL A 1 97 ? 3.908 -14.062 -11.921 1.00 87.81 97 VAL A O 1
ATOM 728 N N . THR A 1 98 ? 2.166 -12.736 -12.362 1.00 86.75 98 THR A N 1
ATOM 729 C CA . THR A 1 98 ? 1.804 -13.367 -13.641 1.00 86.75 98 THR A CA 1
ATOM 730 C C . THR A 1 98 ? 2.468 -12.689 -14.832 1.00 86.75 98 THR A C 1
ATOM 732 O O . THR A 1 98 ? 2.799 -13.345 -15.819 1.00 86.75 98 THR A O 1
ATOM 735 N N . GLU A 1 99 ? 2.665 -11.373 -14.757 1.00 88.56 99 GLU A N 1
ATOM 736 C CA . GLU A 1 99 ? 3.216 -10.586 -15.852 1.00 88.56 99 GLU A CA 1
ATOM 737 C C . GLU A 1 99 ? 3.946 -9.354 -15.320 1.00 88.56 99 GLU A C 1
ATOM 739 O O . GLU A 1 99 ? 3.455 -8.676 -14.419 1.00 88.56 99 GLU A O 1
ATOM 744 N N . VAL A 1 100 ? 5.098 -9.041 -15.919 1.00 92.12 100 VAL A N 1
ATOM 745 C CA . VAL A 1 100 ? 5.859 -7.816 -15.644 1.00 92.12 100 VAL A CA 1
ATOM 746 C C . VAL A 1 100 ? 6.258 -7.165 -16.957 1.00 92.12 100 VAL A C 1
ATOM 748 O O . VAL A 1 100 ? 6.888 -7.805 -17.810 1.00 92.12 100 VAL A O 1
ATOM 751 N N . ALA A 1 101 ? 5.933 -5.885 -17.094 1.00 90.31 101 ALA A N 1
ATOM 752 C CA . ALA A 1 101 ? 6.174 -5.093 -18.288 1.00 90.31 101 ALA A CA 1
ATOM 753 C C . ALA A 1 101 ? 6.832 -3.751 -17.941 1.00 90.31 101 ALA A C 1
ATOM 755 O O . ALA A 1 101 ? 6.517 -3.122 -16.931 1.00 90.31 101 ALA A O 1
ATOM 756 N N . VAL A 1 102 ? 7.746 -3.311 -18.808 1.00 92.44 102 VAL A N 1
ATOM 757 C CA . VAL A 1 102 ? 8.424 -2.015 -18.693 1.00 92.44 102 VAL A CA 1
ATOM 758 C C . VAL A 1 102 ? 7.854 -1.065 -19.738 1.00 92.44 102 VAL A C 1
ATOM 760 O O . VAL A 1 102 ? 7.829 -1.375 -20.929 1.00 92.44 102 VAL A O 1
ATOM 763 N N . PHE A 1 103 ? 7.412 0.105 -19.295 1.00 88.31 103 PHE A N 1
ATOM 764 C CA . PHE A 1 103 ? 6.825 1.149 -20.124 1.00 88.31 103 PHE A CA 1
ATOM 765 C C . PHE A 1 103 ? 7.694 2.406 -20.120 1.00 88.31 103 PHE A C 1
ATOM 767 O O . PHE A 1 103 ? 8.540 2.612 -19.252 1.00 88.31 103 PHE A O 1
ATOM 774 N N . ASN A 1 104 ? 7.457 3.277 -21.101 1.00 87.75 104 ASN A N 1
ATOM 775 C CA . ASN A 1 104 ? 8.101 4.587 -21.232 1.00 87.75 104 ASN A CA 1
ATOM 776 C C . ASN A 1 104 ? 9.635 4.566 -21.390 1.00 87.75 104 ASN A C 1
ATOM 778 O O . ASN A 1 104 ? 10.287 5.591 -21.215 1.00 87.75 104 ASN A O 1
ATOM 782 N N . LEU A 1 105 ? 10.229 3.428 -21.766 1.00 85.88 105 LEU A N 1
ATOM 783 C CA . LEU A 1 105 ? 11.680 3.329 -21.930 1.00 85.88 105 LEU A CA 1
ATOM 784 C C . LEU A 1 105 ? 12.183 4.060 -23.189 1.00 85.88 105 LEU A C 1
ATOM 786 O O . LEU A 1 105 ? 1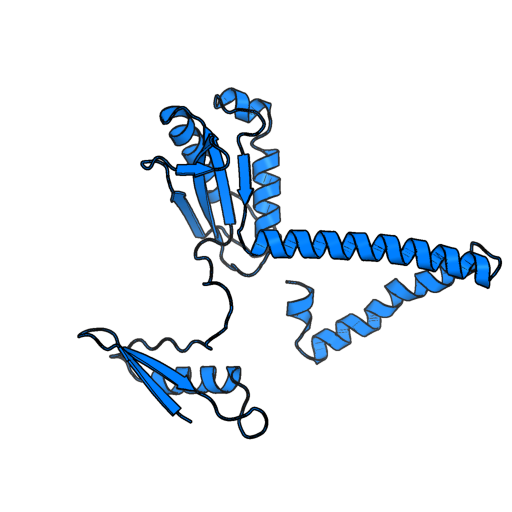3.178 4.789 -23.154 1.00 85.88 105 LEU A O 1
ATOM 790 N N . GLU A 1 106 ? 11.462 3.895 -24.299 1.00 82.69 106 GLU A N 1
ATOM 791 C CA . GLU A 1 106 ? 11.802 4.479 -25.605 1.00 82.69 106 GLU A CA 1
ATOM 792 C C . GLU A 1 106 ? 11.203 5.877 -25.816 1.00 82.69 106 GLU A C 1
ATOM 794 O O . GLU A 1 106 ? 11.606 6.609 -26.722 1.00 82.69 106 GLU A O 1
ATOM 799 N N . THR A 1 107 ? 10.245 6.269 -24.977 1.00 80.75 107 THR A N 1
ATOM 800 C CA . THR A 1 107 ? 9.589 7.575 -25.036 1.00 80.75 107 THR A CA 1
ATOM 801 C C . THR A 1 107 ? 10.161 8.512 -23.982 1.00 80.75 107 THR A C 1
ATOM 803 O O . THR A 1 107 ? 10.551 8.106 -22.891 1.00 80.75 107 THR A O 1
ATOM 806 N N . LEU A 1 108 ? 10.209 9.808 -24.291 1.00 86.31 108 LEU A N 1
ATOM 807 C CA . LEU A 1 108 ? 10.585 10.811 -23.302 1.00 86.31 108 LEU A CA 1
ATOM 808 C C . LEU A 1 108 ? 9.353 11.189 -22.473 1.00 86.31 108 LEU A C 1
ATOM 810 O O . LEU A 1 108 ? 8.613 12.100 -22.844 1.00 86.31 108 LEU A O 1
ATOM 814 N N . THR A 1 109 ? 9.164 10.502 -21.351 1.00 86.06 109 THR A N 1
ATOM 815 C CA . THR A 1 109 ? 8.139 10.833 -20.354 1.00 86.06 109 THR A CA 1
ATOM 816 C C . THR A 1 109 ? 8.817 11.441 -19.127 1.00 86.06 109 THR A C 1
ATOM 818 O O . THR A 1 109 ? 9.905 11.016 -18.733 1.00 86.06 109 THR A O 1
ATOM 821 N N . LYS A 1 110 ? 8.216 12.491 -18.557 1.00 87.56 110 LYS A N 1
ATOM 822 C CA . LYS A 1 110 ? 8.733 13.183 -17.371 1.00 87.56 110 LYS A CA 1
ATOM 823 C C . LYS A 1 110 ? 7.644 13.330 -16.317 1.00 87.56 110 LYS A C 1
ATOM 825 O O . LYS A 1 110 ? 6.513 13.659 -16.665 1.00 87.56 110 LYS A O 1
ATOM 830 N N . LEU A 1 111 ? 8.013 13.137 -15.058 1.00 87.00 111 LEU A N 1
ATOM 831 C CA . LEU A 1 111 ? 7.192 13.398 -13.878 1.00 87.00 111 LEU A CA 1
ATOM 832 C C . LEU A 1 111 ? 8.020 14.307 -12.962 1.00 87.00 111 LEU A C 1
ATOM 834 O O . LEU A 1 111 ? 9.218 14.089 -12.792 1.00 87.00 111 LEU A O 1
ATOM 838 N N . ASP A 1 112 ? 7.428 15.421 -12.528 1.00 86.38 112 ASP A N 1
ATOM 839 C CA . ASP A 1 112 ? 8.113 16.496 -11.788 1.00 86.38 112 ASP A CA 1
ATOM 840 C C . ASP A 1 112 ? 9.435 16.980 -12.422 1.00 86.38 112 ASP A C 1
ATOM 842 O O . ASP A 1 112 ? 10.381 17.396 -11.759 1.00 86.38 112 ASP A O 1
ATOM 846 N N . GLY A 1 113 ? 9.505 16.950 -13.758 1.00 88.06 113 GLY A N 1
ATOM 847 C CA . GLY A 1 113 ? 10.662 17.404 -14.536 1.00 88.06 113 GLY A CA 1
ATOM 848 C C . GLY A 1 113 ? 11.783 16.371 -14.709 1.00 88.06 113 GLY A C 1
ATOM 849 O O . GLY A 1 113 ? 12.648 16.575 -15.570 1.00 88.06 113 GLY A O 1
ATOM 850 N N . ARG A 1 114 ? 11.732 15.247 -13.989 1.00 91.44 114 ARG A N 1
ATOM 851 C CA . ARG A 1 114 ? 12.676 14.128 -14.108 1.00 91.44 114 ARG A CA 1
ATOM 852 C C . ARG A 1 114 ? 12.165 13.114 -15.114 1.00 91.44 114 ARG A C 1
ATOM 854 O O . ARG A 1 114 ? 10.969 12.828 -15.166 1.00 91.44 114 ARG A O 1
ATOM 861 N N . ARG A 1 115 ? 13.058 12.584 -15.945 1.00 92.12 115 ARG A N 1
ATOM 862 C CA . ARG A 1 115 ? 12.707 11.469 -16.830 1.00 92.12 115 ARG A CA 1
ATOM 863 C C . ARG A 1 115 ? 12.487 10.194 -16.020 1.00 92.12 115 ARG A C 1
ATOM 865 O O . ARG A 1 115 ? 13.249 9.921 -15.097 1.00 92.12 115 ARG A O 1
ATOM 872 N N . PHE A 1 116 ? 11.484 9.412 -16.412 1.00 94.38 116 PHE A N 1
ATOM 873 C CA . PHE A 1 116 ? 11.219 8.115 -15.805 1.00 94.38 116 PHE A CA 1
ATOM 874 C C . PHE A 1 116 ? 10.775 7.062 -16.818 1.00 94.38 116 PHE A C 1
ATOM 876 O O . PHE A 1 116 ? 10.261 7.386 -17.892 1.00 94.38 116 PHE A O 1
ATOM 883 N N . ALA A 1 117 ? 10.965 5.805 -16.437 1.00 94.00 117 ALA A N 1
ATOM 884 C CA . ALA A 1 117 ? 10.324 4.640 -17.031 1.00 94.00 117 ALA A CA 1
ATOM 885 C C . ALA A 1 117 ? 9.480 3.946 -15.955 1.00 94.00 117 ALA A C 1
ATOM 887 O O . ALA A 1 117 ? 9.734 4.116 -14.764 1.00 94.00 117 ALA A O 1
ATOM 888 N N . GLU A 1 118 ? 8.456 3.201 -16.363 1.00 92.56 118 GLU A N 1
ATOM 889 C CA . GLU A 1 118 ? 7.570 2.509 -15.421 1.00 92.56 118 GLU A CA 1
ATOM 890 C C . GLU A 1 118 ? 7.813 1.011 -15.473 1.00 92.56 118 GLU A C 1
ATOM 892 O O . GLU A 1 118 ? 7.796 0.426 -16.554 1.00 92.56 118 GLU A O 1
ATOM 897 N N . VAL A 1 119 ? 7.971 0.387 -14.312 1.00 94.50 119 VAL A N 1
ATOM 898 C CA . VAL A 1 119 ? 7.907 -1.068 -14.173 1.00 94.50 119 VAL A CA 1
ATOM 899 C C . VAL A 1 119 ? 6.541 -1.398 -13.592 1.00 94.50 119 VAL A C 1
ATOM 901 O O . VAL A 1 119 ? 6.170 -0.899 -12.531 1.00 94.50 119 VAL A O 1
ATOM 904 N N . LYS A 1 120 ? 5.763 -2.192 -14.322 1.00 91.81 120 LYS A N 1
ATOM 905 C CA . LYS A 1 120 ? 4.399 -2.563 -13.952 1.00 91.81 120 LYS A CA 1
ATOM 906 C C . LYS A 1 120 ? 4.276 -4.066 -13.829 1.00 91.81 120 LYS A C 1
ATOM 908 O O . LYS A 1 120 ? 4.853 -4.793 -14.637 1.00 91.81 120 LYS A O 1
ATOM 913 N N . ALA A 1 121 ? 3.501 -4.515 -12.850 1.00 90.69 121 ALA A N 1
ATOM 914 C CA . ALA A 1 121 ? 3.295 -5.929 -12.592 1.00 90.69 121 ALA A CA 1
ATOM 915 C C . ALA A 1 121 ? 1.821 -6.263 -12.356 1.00 90.69 121 ALA A C 1
ATOM 917 O O . ALA A 1 121 ? 1.041 -5.471 -11.819 1.00 90.69 121 ALA A O 1
ATOM 918 N N . LYS A 1 122 ? 1.455 -7.461 -12.800 1.00 88.38 122 LYS A N 1
ATOM 919 C CA . LYS A 1 122 ? 0.136 -8.056 -12.642 1.00 88.38 122 LYS A CA 1
ATOM 920 C C . LYS A 1 122 ? 0.262 -9.332 -11.829 1.00 88.38 122 LYS A C 1
ATOM 922 O O . LYS A 1 122 ? 1.113 -10.168 -12.130 1.00 88.38 122 LYS A O 1
ATOM 927 N N . PHE A 1 123 ? -0.620 -9.513 -10.858 1.00 86.38 123 PHE A N 1
ATOM 928 C CA . PHE A 1 123 ? -0.661 -10.694 -10.000 1.00 86.38 123 PHE A CA 1
ATOM 929 C C . PHE A 1 123 ? -1.990 -11.443 -10.119 1.00 86.38 123 PHE A C 1
ATOM 931 O O . PHE A 1 123 ? -2.942 -10.949 -10.730 1.00 86.38 123 PHE A O 1
ATOM 938 N N . SER A 1 124 ? -2.019 -12.665 -9.587 1.00 83.06 124 SER A N 1
ATOM 939 C CA . SER A 1 124 ? -3.156 -13.588 -9.676 1.00 83.06 124 SER A CA 1
ATOM 940 C C . SER A 1 124 ? -4.455 -13.021 -9.092 1.00 83.06 124 SER A C 1
ATOM 942 O O . SER A 1 124 ? -5.509 -13.252 -9.686 1.00 83.06 124 SER A O 1
ATOM 944 N N . ASN A 1 125 ? -4.400 -12.250 -7.999 1.00 79.19 125 ASN A N 1
ATOM 945 C CA . ASN A 1 125 ? -5.569 -11.588 -7.418 1.00 79.19 125 ASN A CA 1
ATOM 946 C C . ASN A 1 125 ? -5.419 -10.052 -7.400 1.00 79.19 125 ASN A C 1
ATOM 948 O O . ASN A 1 125 ? -5.011 -9.501 -6.385 1.00 79.19 125 ASN A O 1
ATOM 952 N N . PRO A 1 126 ? -5.763 -9.336 -8.487 1.00 71.56 126 PRO A N 1
ATOM 953 C CA . PRO A 1 126 ? -5.474 -7.906 -8.655 1.00 71.56 126 PRO A CA 1
ATOM 954 C C . PRO A 1 126 ? -6.200 -6.964 -7.679 1.00 71.56 126 PRO A C 1
ATOM 956 O O . PRO A 1 126 ? -5.869 -5.782 -7.639 1.00 71.56 126 PRO A O 1
ATOM 959 N N . GLU A 1 127 ? -7.192 -7.459 -6.935 1.00 72.88 127 GLU A N 1
ATOM 960 C CA . GLU A 1 127 ? -7.948 -6.690 -5.934 1.00 72.88 127 GLU A CA 1
ATOM 961 C C . GLU A 1 127 ? -7.295 -6.725 -4.544 1.00 72.88 127 GLU A C 1
ATOM 963 O O . GLU A 1 127 ? -7.739 -6.020 -3.643 1.00 72.88 127 GLU A O 1
ATOM 968 N N . ASP A 1 128 ? -6.253 -7.540 -4.355 1.00 76.44 128 ASP A N 1
ATOM 969 C CA . ASP A 1 128 ? -5.550 -7.656 -3.082 1.00 76.44 128 ASP A CA 1
ATOM 970 C C . ASP A 1 128 ? -4.480 -6.565 -2.921 1.00 76.44 128 ASP A C 1
ATOM 972 O O . ASP A 1 128 ? -3.353 -6.666 -3.421 1.00 76.44 128 ASP A O 1
ATOM 976 N N . SER A 1 129 ? -4.829 -5.521 -2.172 1.00 78.75 129 SER A N 1
ATOM 977 C CA . SER A 1 129 ? -3.927 -4.417 -1.846 1.00 78.75 129 SER A CA 1
ATOM 978 C C . SER A 1 129 ? -2.733 -4.836 -0.981 1.00 78.75 129 SER A C 1
ATOM 980 O O . SER A 1 129 ? -1.715 -4.140 -0.973 1.00 78.75 129 SER A O 1
ATOM 982 N N . ALA A 1 130 ? -2.805 -5.963 -0.259 1.00 81.38 130 ALA A N 1
ATOM 983 C CA . ALA A 1 130 ? -1.697 -6.433 0.572 1.00 81.38 130 ALA A CA 1
ATOM 984 C C . ALA A 1 130 ? -0.510 -6.900 -0.282 1.00 81.38 130 ALA A C 1
ATOM 986 O O . ALA A 1 130 ? 0.638 -6.588 0.044 1.00 81.38 130 ALA A O 1
ATOM 987 N N . GLY A 1 131 ? -0.781 -7.563 -1.413 1.00 82.50 131 GLY A N 1
ATOM 988 C CA . GLY A 1 131 ? 0.254 -7.989 -2.359 1.00 82.50 131 GLY A CA 1
ATOM 989 C C . GLY A 1 131 ? 1.038 -6.811 -2.951 1.00 82.50 131 GLY A C 1
ATOM 990 O O . GLY A 1 131 ? 2.250 -6.897 -3.132 1.00 82.50 131 GLY A O 1
ATOM 991 N N . LEU A 1 132 ? 0.379 -5.669 -3.181 1.00 85.69 132 LEU A N 1
ATOM 992 C CA . LEU A 1 132 ? 1.032 -4.444 -3.663 1.00 85.69 132 LEU A CA 1
ATOM 993 C C . LEU A 1 132 ? 2.060 -3.900 -2.675 1.00 85.69 132 LEU A C 1
ATOM 995 O O . LEU A 1 132 ? 3.179 -3.550 -3.061 1.00 85.69 132 LEU A O 1
ATOM 999 N N . LEU A 1 133 ? 1.666 -3.829 -1.403 1.00 87.19 133 LEU A N 1
ATOM 1000 C CA . LEU A 1 133 ? 2.517 -3.337 -0.326 1.00 87.19 133 LEU A CA 1
ATOM 1001 C C . LEU A 1 133 ? 3.705 -4.267 -0.089 1.00 87.19 133 LEU A C 1
ATOM 1003 O O . LEU A 1 133 ? 4.810 -3.787 0.144 1.00 87.19 133 LEU A O 1
ATOM 1007 N N . GLU A 1 134 ? 3.490 -5.576 -0.198 1.00 88.88 134 GLU A N 1
ATOM 1008 C CA . GLU A 1 134 ? 4.544 -6.578 -0.068 1.00 88.88 134 GLU A CA 1
ATOM 1009 C C . GLU A 1 134 ? 5.603 -6.438 -1.172 1.00 88.88 134 GLU A C 1
ATOM 1011 O O . GLU A 1 134 ? 6.796 -6.393 -0.867 1.00 88.88 134 GLU A O 1
ATOM 1016 N N . ILE A 1 135 ? 5.192 -6.279 -2.439 1.00 89.75 135 ILE A N 1
ATOM 1017 C CA . ILE A 1 135 ? 6.133 -6.020 -3.544 1.00 89.75 135 ILE A CA 1
ATOM 1018 C C . ILE A 1 135 ? 6.906 -4.725 -3.280 1.00 89.75 135 ILE A C 1
ATOM 1020 O O . ILE A 1 135 ? 8.130 -4.702 -3.405 1.00 89.75 135 ILE A O 1
ATOM 1024 N N . GLN A 1 136 ? 6.217 -3.646 -2.893 1.00 90.88 136 GLN A N 1
ATOM 1025 C CA . GLN A 1 136 ? 6.867 -2.372 -2.582 1.00 90.88 136 GLN A CA 1
ATOM 1026 C C . GLN A 1 136 ? 7.900 -2.515 -1.455 1.00 90.88 136 GLN A C 1
ATOM 1028 O O . GLN A 1 136 ? 9.005 -1.980 -1.570 1.00 90.88 136 GLN A O 1
ATOM 1033 N N . GLU A 1 137 ? 7.555 -3.215 -0.373 1.00 91.19 137 GLU A N 1
ATOM 1034 C CA . GLU A 1 137 ? 8.440 -3.438 0.771 1.00 91.19 137 GLU A CA 1
ATOM 1035 C C . GLU A 1 137 ? 9.684 -4.227 0.358 1.00 91.19 137 GLU A C 1
ATOM 1037 O O . GLU A 1 137 ? 10.801 -3.790 0.635 1.00 91.19 137 GLU A O 1
ATOM 1042 N N . GLN A 1 138 ? 9.511 -5.335 -0.363 1.00 92.25 138 GLN A N 1
ATOM 1043 C CA . GLN A 1 138 ? 10.626 -6.166 -0.817 1.00 92.25 138 GLN A CA 1
ATOM 1044 C C . GLN A 1 138 ? 11.521 -5.445 -1.833 1.00 92.25 138 GLN A C 1
ATOM 1046 O O . GLN A 1 138 ? 12.743 -5.509 -1.716 1.00 92.25 138 GLN A O 1
ATOM 1051 N N . VAL A 1 139 ? 10.944 -4.704 -2.788 1.00 93.12 139 VAL A N 1
ATOM 1052 C CA . VAL A 1 139 ? 11.719 -3.881 -3.734 1.00 93.12 139 VAL A CA 1
ATOM 1053 C C . VAL A 1 139 ? 12.521 -2.821 -2.983 1.00 93.12 139 VAL A C 1
ATOM 1055 O O . VAL A 1 139 ? 13.702 -2.645 -3.258 1.00 93.12 139 VAL A O 1
ATOM 1058 N N . THR A 1 140 ? 11.914 -2.141 -2.009 1.00 92.31 140 THR A N 1
ATOM 1059 C CA . THR A 1 140 ? 12.609 -1.120 -1.205 1.00 92.31 140 THR A CA 1
ATOM 1060 C C . THR A 1 140 ? 13.706 -1.731 -0.328 1.00 92.31 140 THR A C 1
ATOM 1062 O O . THR A 1 140 ? 14.716 -1.082 -0.067 1.00 92.31 140 THR A O 1
ATOM 1065 N N . ALA A 1 141 ? 13.520 -2.969 0.136 1.00 93.06 141 ALA A N 1
ATOM 1066 C CA . ALA A 1 141 ? 14.503 -3.680 0.945 1.00 93.06 141 ALA A CA 1
ATOM 1067 C C . ALA A 1 141 ? 15.706 -4.177 0.125 1.00 93.06 141 ALA A C 1
ATOM 1069 O O . ALA A 1 141 ? 16.828 -4.122 0.622 1.00 93.06 141 ALA A O 1
ATOM 1070 N N . GLU A 1 142 ? 15.485 -4.655 -1.103 1.00 91.75 142 GLU A N 1
ATOM 1071 C CA . GLU A 1 142 ? 16.553 -5.148 -1.986 1.00 91.75 142 GLU A CA 1
ATOM 1072 C C . GLU A 1 142 ? 17.293 -4.003 -2.696 1.00 91.75 142 GLU A C 1
ATOM 1074 O O . GLU A 1 142 ? 18.519 -4.015 -2.809 1.00 91.75 142 GLU A O 1
ATOM 1079 N N . PHE A 1 143 ? 16.564 -2.985 -3.159 1.00 91.88 143 PHE A N 1
ATOM 1080 C CA . PHE A 1 143 ? 17.116 -1.822 -3.857 1.00 91.88 143 PHE A CA 1
ATOM 1081 C C . PHE A 1 143 ? 17.329 -0.654 -2.887 1.00 91.88 143 PHE A C 1
ATOM 1083 O O . PHE A 1 143 ? 16.767 0.430 -3.053 1.00 91.88 143 PHE A O 1
ATOM 1090 N N . ASP A 1 144 ? 18.147 -0.897 -1.861 1.00 90.81 144 ASP A N 1
ATOM 1091 C CA . ASP A 1 144 ? 18.562 0.121 -0.896 1.00 90.81 144 ASP A CA 1
ATOM 1092 C C . ASP A 1 144 ? 19.505 1.178 -1.513 1.00 90.81 144 ASP A C 1
ATOM 1094 O O . ASP A 1 144 ? 19.909 1.090 -2.675 1.00 90.81 144 ASP A O 1
ATOM 1098 N N . GLU A 1 145 ? 19.884 2.200 -0.736 1.00 88.19 145 GLU A N 1
ATOM 1099 C CA . GLU A 1 145 ? 20.758 3.286 -1.215 1.00 88.19 145 GLU A CA 1
ATOM 1100 C C . GLU A 1 145 ? 22.071 2.777 -1.842 1.00 88.19 145 GLU A C 1
ATOM 1102 O O . GLU A 1 145 ? 22.550 3.369 -2.809 1.00 88.19 145 GLU A O 1
ATOM 1107 N N . GLY A 1 146 ? 22.639 1.678 -1.331 1.00 88.62 146 GLY A N 1
ATOM 1108 C CA . GLY A 1 146 ? 23.881 1.106 -1.852 1.00 88.62 146 GLY A CA 1
ATOM 1109 C C . GLY A 1 146 ? 23.671 0.404 -3.190 1.00 88.62 146 GLY A C 1
ATOM 1110 O O . GLY A 1 146 ? 24.443 0.609 -4.128 1.00 88.62 146 GLY A O 1
ATOM 1111 N N . ARG A 1 147 ? 22.592 -0.375 -3.314 1.00 89.69 147 ARG A N 1
ATOM 1112 C CA . ARG A 1 147 ? 22.236 -1.032 -4.576 1.00 89.69 147 ARG A CA 1
ATOM 1113 C C . ARG A 1 147 ? 21.854 -0.019 -5.657 1.00 89.69 147 ARG A C 1
ATOM 1115 O O . ARG A 1 147 ? 22.202 -0.208 -6.821 1.00 89.69 147 ARG A O 1
ATOM 1122 N N . LEU A 1 148 ? 21.174 1.066 -5.288 1.00 91.56 148 LEU A N 1
ATOM 1123 C CA . LEU A 1 148 ? 20.861 2.160 -6.208 1.00 91.56 148 LEU A CA 1
ATOM 1124 C C . LEU A 1 148 ? 22.131 2.859 -6.710 1.00 91.56 148 LEU A C 1
ATOM 1126 O O . LEU A 1 148 ? 22.241 3.123 -7.908 1.00 91.56 148 LEU A O 1
ATOM 1130 N N . GLU A 1 149 ? 23.117 3.092 -5.838 1.00 91.50 149 GLU A N 1
ATOM 1131 C CA . GLU A 1 149 ? 24.406 3.676 -6.231 1.00 91.50 149 GLU A CA 1
ATOM 1132 C C . GLU A 1 149 ? 25.169 2.770 -7.216 1.00 91.50 149 GLU A C 1
ATOM 1134 O O . GLU A 1 149 ? 25.679 3.262 -8.227 1.00 91.50 149 GLU A O 1
ATOM 1139 N N . ASP A 1 150 ? 25.172 1.449 -6.994 1.00 91.81 150 ASP A N 1
ATOM 1140 C CA . ASP A 1 150 ? 25.768 0.467 -7.916 1.00 91.81 150 ASP A CA 1
ATOM 1141 C C . ASP A 1 150 ? 25.141 0.531 -9.322 1.00 91.81 150 ASP A C 1
ATOM 1143 O O . ASP A 1 150 ? 25.825 0.355 -10.338 1.00 91.81 150 ASP A O 1
ATOM 1147 N N . LEU A 1 151 ? 23.842 0.834 -9.391 1.00 90.00 151 LEU A N 1
ATOM 1148 C CA . LEU A 1 151 ? 23.097 1.026 -10.636 1.00 90.00 151 LEU A CA 1
ATOM 1149 C C . LEU A 1 151 ? 23.247 2.437 -11.225 1.00 90.00 151 LEU A C 1
ATOM 1151 O O . LEU A 1 151 ? 22.705 2.701 -12.295 1.00 90.00 151 LEU A O 1
ATOM 1155 N N . ASN A 1 152 ? 24.022 3.329 -10.598 1.00 92.06 152 ASN A N 1
ATOM 1156 C CA . ASN A 1 152 ? 24.134 4.753 -10.940 1.00 92.06 152 ASN A CA 1
ATOM 1157 C C . ASN A 1 152 ? 22.788 5.500 -10.880 1.00 92.06 152 ASN A C 1
ATOM 1159 O O . ASN A 1 152 ? 22.544 6.426 -11.660 1.00 92.06 152 ASN A O 1
ATOM 1163 N N . LEU A 1 153 ? 21.910 5.090 -9.966 1.00 91.94 153 LEU A N 1
ATOM 1164 C CA . LEU A 1 153 ? 20.662 5.774 -9.658 1.00 91.94 153 LEU A CA 1
ATOM 1165 C C . LEU A 1 153 ? 20.838 6.737 -8.478 1.00 91.94 153 LEU A C 1
ATOM 1167 O O . LEU A 1 153 ? 21.685 6.552 -7.607 1.00 91.94 153 LEU A O 1
ATOM 1171 N N . GLU A 1 154 ? 20.022 7.789 -8.458 1.00 90.44 154 GLU A N 1
ATOM 1172 C CA . GLU A 1 154 ? 19.900 8.673 -7.296 1.00 90.44 154 GLU A CA 1
ATOM 1173 C C . GLU A 1 154 ? 19.178 7.944 -6.147 1.00 90.44 154 GLU A C 1
ATOM 1175 O O . GLU A 1 154 ? 18.389 7.028 -6.379 1.00 90.44 154 GLU A O 1
ATOM 1180 N N . SER A 1 155 ? 19.393 8.366 -4.899 1.00 87.81 155 SER A N 1
ATOM 1181 C CA . SER A 1 155 ? 18.769 7.724 -3.728 1.00 87.81 155 SER A CA 1
ATOM 1182 C C . SER A 1 155 ? 17.242 7.857 -3.684 1.00 87.81 155 SER A C 1
ATOM 1184 O O . SER A 1 155 ? 16.573 7.111 -2.979 1.00 87.81 155 SER A O 1
ATOM 1186 N N . ASP A 1 156 ? 16.679 8.797 -4.442 1.00 90.38 156 ASP A N 1
ATOM 1187 C CA . ASP A 1 156 ? 15.243 9.023 -4.600 1.00 90.38 156 ASP A CA 1
ATOM 1188 C C . ASP A 1 156 ? 14.734 8.588 -5.989 1.00 90.38 156 ASP A C 1
ATOM 1190 O O . ASP A 1 156 ? 13.699 9.063 -6.460 1.00 90.38 156 ASP A O 1
ATOM 1194 N N . ALA A 1 157 ? 15.483 7.724 -6.682 1.00 91.69 157 ALA A N 1
ATOM 1195 C CA . ALA A 1 157 ? 15.172 7.312 -8.047 1.00 91.69 157 ALA A CA 1
ATOM 1196 C C . ALA A 1 157 ? 13.987 6.344 -8.157 1.00 91.69 157 ALA A C 1
ATOM 1198 O O . ALA A 1 157 ? 13.555 6.063 -9.273 1.00 91.69 157 ALA A O 1
ATOM 1199 N N . LEU A 1 158 ? 13.464 5.821 -7.048 1.00 92.88 158 LEU A N 1
ATOM 1200 C CA . LEU A 1 158 ? 12.305 4.932 -7.045 1.00 92.88 158 LEU A CA 1
ATOM 1201 C C . LEU A 1 158 ? 11.066 5.687 -6.556 1.00 92.88 158 LEU A C 1
ATOM 1203 O O . LEU A 1 158 ? 11.035 6.202 -5.439 1.00 92.88 158 LEU A O 1
ATOM 1207 N N . GLY A 1 159 ? 10.040 5.740 -7.399 1.00 91.31 159 GLY A N 1
ATOM 1208 C CA . GLY A 1 159 ? 8.701 6.207 -7.058 1.00 91.31 159 GLY A CA 1
ATOM 1209 C C . GLY A 1 159 ? 7.712 5.049 -7.063 1.00 91.31 159 GLY A C 1
ATOM 1210 O O . GLY A 1 159 ? 7.809 4.150 -7.896 1.00 91.31 159 GLY A O 1
ATOM 1211 N N . PHE A 1 160 ? 6.750 5.081 -6.147 1.00 89.50 160 PHE A N 1
ATOM 1212 C CA . PHE A 1 160 ? 5.644 4.131 -6.103 1.00 89.50 160 PHE A CA 1
ATOM 1213 C C . PHE A 1 160 ? 4.341 4.913 -6.233 1.00 89.50 160 PHE A C 1
ATOM 1215 O O . PHE A 1 160 ? 3.991 5.700 -5.352 1.00 89.50 160 PHE A O 1
ATOM 1222 N N . ASP A 1 161 ? 3.640 4.713 -7.344 1.00 84.44 161 ASP A N 1
ATOM 1223 C CA . ASP A 1 161 ? 2.318 5.283 -7.574 1.00 84.44 161 ASP A CA 1
ATOM 1224 C C . ASP A 1 161 ?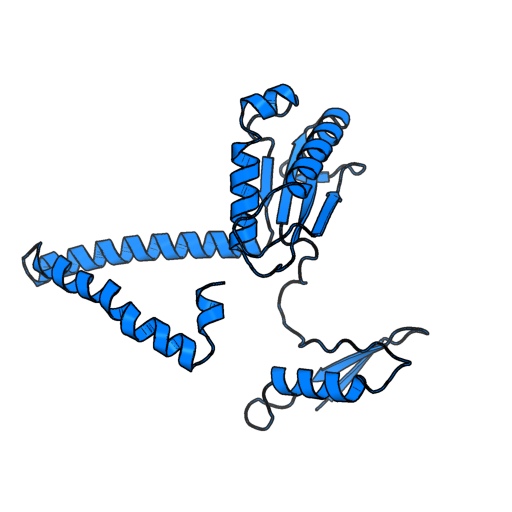 1.445 4.250 -8.285 1.00 84.44 161 ASP A C 1
ATOM 1226 O O . ASP A 1 161 ? 1.602 3.974 -9.477 1.00 84.44 161 ASP A O 1
ATOM 1230 N N . PHE A 1 162 ? 0.521 3.686 -7.510 1.00 82.25 162 PHE A N 1
ATOM 1231 C CA . PHE A 1 162 ? -0.457 2.686 -7.935 1.00 82.25 162 PHE A CA 1
ATOM 1232 C C . PHE A 1 162 ? -1.762 3.326 -8.447 1.00 82.25 162 PHE A C 1
ATOM 1234 O O . PHE A 1 162 ? -2.792 2.661 -8.567 1.00 82.25 162 PHE A O 1
ATOM 1241 N N . GLY A 1 163 ? -1.763 4.638 -8.705 1.00 80.94 163 GLY A N 1
ATOM 1242 C CA . GLY A 1 163 ? -2.945 5.385 -9.114 1.00 80.94 163 GLY A CA 1
ATOM 1243 C C . GLY A 1 163 ? -4.008 5.407 -8.016 1.00 80.94 163 GLY A C 1
ATOM 1244 O O . GLY A 1 163 ? -3.732 5.769 -6.872 1.00 80.94 163 GLY A O 1
ATOM 1245 N N . GLN A 1 164 ? -5.234 4.989 -8.353 1.00 77.06 164 GLN A N 1
ATOM 1246 C CA . GLN A 1 164 ? -6.368 4.999 -7.418 1.00 77.06 164 GLN A CA 1
ATOM 1247 C C . GLN A 1 164 ? -6.084 4.204 -6.139 1.00 77.06 164 GLN A C 1
ATOM 1249 O O . GLN A 1 164 ? -6.567 4.568 -5.069 1.00 77.06 164 GLN A O 1
ATOM 1254 N N . GLU A 1 165 ? -5.282 3.146 -6.235 1.00 79.88 165 GLU A N 1
ATOM 1255 C CA . GLU A 1 165 ? -4.970 2.314 -5.081 1.00 79.88 165 GLU A CA 1
ATOM 1256 C C . GLU A 1 165 ? -4.050 3.030 -4.083 1.00 79.88 165 GLU A C 1
ATOM 1258 O O . GLU A 1 165 ? -4.245 2.938 -2.875 1.00 79.88 165 GLU A O 1
ATOM 1263 N N . SER A 1 166 ? -3.137 3.878 -4.566 1.00 82.50 166 SER A N 1
ATOM 1264 C CA . SER A 1 166 ? -2.343 4.769 -3.707 1.00 82.50 166 SER A CA 1
ATOM 1265 C C . SER A 1 166 ? -3.231 5.788 -2.970 1.00 82.50 166 SER A C 1
ATOM 1267 O O . SER A 1 166 ? -3.055 6.059 -1.775 1.00 82.50 166 SER A O 1
ATOM 1269 N N . GLU A 1 167 ? -4.258 6.319 -3.643 1.00 83.56 167 GLU A N 1
ATOM 1270 C CA . GLU A 1 167 ? -5.252 7.203 -3.018 1.00 83.56 167 GLU A CA 1
ATOM 1271 C C . GLU A 1 167 ? -6.095 6.474 -1.954 1.00 83.56 167 GLU A C 1
ATOM 1273 O O . GLU A 1 167 ? -6.379 7.039 -0.891 1.00 83.56 167 GLU A O 1
ATOM 1278 N N . ASN A 1 168 ? -6.461 5.212 -2.201 1.00 83.75 168 ASN A N 1
ATOM 1279 C CA . ASN A 1 168 ? -7.178 4.372 -1.240 1.00 83.75 168 ASN A CA 1
ATOM 1280 C C . ASN A 1 168 ? -6.318 4.103 0.003 1.00 83.75 168 ASN A C 1
ATOM 1282 O O . ASN A 1 168 ? -6.759 4.360 1.128 1.00 83.75 168 ASN A O 1
ATOM 1286 N N . LEU A 1 169 ? -5.069 3.669 -0.194 1.00 82.88 169 LEU A N 1
ATOM 1287 C CA . LEU A 1 169 ? -4.108 3.392 0.875 1.00 82.88 169 LEU A CA 1
ATOM 1288 C C . LEU A 1 169 ? -3.815 4.639 1.722 1.00 82.88 169 LEU A C 1
ATOM 1290 O O . LEU A 1 169 ? -3.850 4.587 2.955 1.00 82.88 169 LEU A O 1
ATOM 1294 N N . SER A 1 170 ? -3.590 5.791 1.086 1.00 86.31 170 SER A N 1
ATOM 1295 C CA . SER A 1 170 ? -3.361 7.059 1.797 1.00 86.31 170 SER A CA 1
ATOM 1296 C C . SER A 1 170 ? -4.605 7.551 2.552 1.00 86.31 170 SER A C 1
ATOM 1298 O O . SER A 1 170 ? -4.496 8.069 3.673 1.00 86.31 170 SER A O 1
ATOM 1300 N N . SER A 1 171 ? -5.804 7.337 2.001 1.00 88.69 171 SER A N 1
ATOM 1301 C CA . SER A 1 171 ? -7.074 7.607 2.688 1.00 88.69 171 SER A CA 1
ATOM 1302 C C . SER A 1 171 ? -7.253 6.705 3.908 1.00 88.69 171 SER A C 1
ATOM 1304 O O . SER A 1 171 ? -7.620 7.188 4.984 1.00 88.69 171 SER A O 1
ATOM 1306 N N . PHE A 1 172 ? -6.932 5.416 3.780 1.00 87.25 172 PHE A N 1
ATOM 1307 C CA . PHE A 1 172 ? -6.959 4.460 4.883 1.00 87.25 172 PHE A CA 1
ATOM 1308 C C . PHE A 1 172 ? -5.969 4.849 5.990 1.00 87.25 172 PHE A C 1
ATOM 1310 O O . PHE A 1 172 ? -6.346 4.903 7.163 1.00 87.25 172 PHE A O 1
ATOM 1317 N N . GLN A 1 173 ? -4.736 5.226 5.636 1.00 89.62 173 GLN A N 1
ATOM 1318 C CA . GLN A 1 173 ? -3.738 5.715 6.592 1.00 89.62 173 GLN A CA 1
ATOM 1319 C C . GLN A 1 173 ? -4.223 6.973 7.329 1.00 89.62 173 GLN A C 1
ATOM 1321 O O . GLN A 1 173 ? -4.091 7.081 8.552 1.00 89.62 173 GLN A O 1
ATOM 1326 N N . SER A 1 174 ? -4.832 7.911 6.602 1.00 93.50 174 SER A N 1
ATOM 1327 C CA . SER A 1 174 ? -5.401 9.133 7.178 1.00 93.50 174 SER A CA 1
ATOM 1328 C C . SER A 1 174 ? -6.554 8.827 8.139 1.00 93.50 174 SER A C 1
ATOM 1330 O O . SER A 1 174 ? -6.631 9.409 9.225 1.00 93.50 174 SER A O 1
ATOM 1332 N N . ALA A 1 175 ? -7.425 7.879 7.786 1.00 94.56 175 ALA A N 1
ATOM 1333 C CA . ALA A 1 175 ? -8.510 7.415 8.646 1.00 94.56 175 ALA A CA 1
ATOM 1334 C C . ALA A 1 175 ? -7.985 6.711 9.909 1.00 94.56 175 ALA A C 1
ATOM 1336 O O . ALA A 1 175 ? -8.465 6.990 11.010 1.00 94.56 175 ALA A O 1
ATOM 1337 N N . ALA A 1 176 ? -6.962 5.860 9.782 1.00 92.50 176 ALA A N 1
ATOM 1338 C CA . ALA A 1 176 ? -6.306 5.203 10.910 1.00 92.50 176 ALA A CA 1
ATOM 1339 C C . ALA A 1 176 ? -5.656 6.223 11.860 1.00 92.50 176 ALA A C 1
ATOM 1341 O O . ALA A 1 176 ? -5.819 6.140 13.081 1.00 92.50 176 ALA A O 1
ATOM 1342 N N . PHE A 1 177 ? -4.986 7.242 11.315 1.00 95.94 177 PHE A N 1
ATOM 1343 C CA . PHE A 1 177 ? -4.450 8.347 12.108 1.00 95.94 177 PHE A CA 1
ATOM 1344 C C . PHE A 1 177 ? -5.562 9.113 12.841 1.00 95.94 177 PHE A C 1
ATOM 1346 O O . PHE A 1 177 ? -5.469 9.341 14.050 1.00 95.94 177 PHE A O 1
ATOM 1353 N N . ALA A 1 178 ? -6.650 9.455 12.144 1.00 97.50 178 ALA A N 1
ATOM 1354 C CA . ALA A 1 178 ? -7.801 10.128 12.742 1.00 97.50 178 ALA A CA 1
ATOM 1355 C C . ALA A 1 178 ? -8.441 9.297 13.869 1.00 97.50 178 ALA A C 1
ATOM 1357 O O . ALA A 1 178 ? -8.802 9.852 14.909 1.00 97.50 178 ALA A O 1
ATOM 1358 N N . LEU A 1 179 ? -8.526 7.973 13.705 1.00 95.69 179 LEU A N 1
ATOM 1359 C CA . LEU A 1 179 ? -9.009 7.052 14.732 1.00 95.69 179 LEU A CA 1
ATOM 1360 C C . LEU A 1 179 ? -8.136 7.106 15.991 1.00 95.69 179 LEU A C 1
ATOM 1362 O O . LEU A 1 179 ? -8.669 7.223 17.091 1.00 95.69 179 LEU A O 1
ATOM 1366 N N . ILE A 1 180 ? -6.808 7.074 15.855 1.00 96.62 180 ILE A N 1
ATOM 1367 C CA . ILE A 1 180 ? -5.888 7.163 17.002 1.00 96.62 180 ILE A CA 1
ATOM 1368 C C . ILE A 1 180 ? -6.071 8.494 17.737 1.00 96.62 180 ILE A C 1
ATOM 1370 O O . ILE A 1 180 ? -6.189 8.516 18.965 1.00 96.62 180 ILE A O 1
ATOM 1374 N N . VAL A 1 181 ? -6.155 9.603 16.999 1.00 98.00 181 VAL A N 1
ATOM 1375 C CA . VAL A 1 181 ? -6.411 10.929 17.580 1.00 98.00 181 VAL A CA 1
ATOM 1376 C C . VAL A 1 181 ? -7.748 10.946 18.328 1.00 98.00 181 VAL A C 1
ATOM 1378 O O . VAL A 1 181 ? -7.815 11.426 19.464 1.00 98.00 181 VAL A O 1
ATOM 1381 N N . ALA A 1 182 ? -8.801 10.374 17.739 1.00 97.19 182 ALA A N 1
ATOM 1382 C CA . ALA A 1 182 ? -10.111 10.260 18.369 1.00 97.19 182 ALA A CA 1
ATOM 1383 C C . ALA A 1 182 ? -10.074 9.394 19.639 1.00 97.19 182 ALA A C 1
ATOM 1385 O O . ALA A 1 182 ? -10.658 9.779 20.652 1.00 97.19 182 ALA A O 1
ATOM 1386 N N . LEU A 1 183 ? -9.351 8.269 19.630 1.00 95.38 183 LEU A N 1
ATOM 1387 C CA . LEU A 1 183 ? -9.179 7.401 20.798 1.00 95.38 183 LEU A CA 1
ATOM 1388 C C . LEU A 1 183 ? -8.442 8.117 21.935 1.00 95.38 183 LEU A C 1
ATOM 1390 O O . LEU A 1 183 ? -8.853 8.004 23.089 1.00 95.38 183 LEU A O 1
ATOM 1394 N N . ILE A 1 184 ? -7.404 8.901 21.630 1.00 96.75 184 ILE A N 1
ATOM 1395 C CA . ILE A 1 184 ? -6.687 9.713 22.627 1.00 96.75 184 ILE A CA 1
ATOM 1396 C C . ILE A 1 184 ? -7.611 10.789 23.212 1.00 96.75 184 ILE A C 1
ATOM 1398 O O . ILE A 1 184 ? -7.668 10.963 24.433 1.00 96.75 184 ILE A O 1
ATOM 1402 N N . ALA A 1 185 ? -8.368 11.491 22.364 1.00 97.69 185 ALA A N 1
ATOM 1403 C CA . ALA A 1 185 ? -9.322 12.503 22.809 1.00 97.69 185 ALA A CA 1
ATOM 1404 C C . ALA A 1 185 ? -10.423 11.892 23.693 1.00 97.69 185 ALA A C 1
ATOM 1406 O O . ALA A 1 185 ? -10.722 12.412 24.771 1.00 97.69 185 ALA A O 1
ATOM 1407 N N . MET A 1 186 ? -10.977 10.750 23.280 1.00 96.56 186 MET A N 1
ATOM 1408 C CA . MET A 1 186 ? -11.972 10.000 24.040 1.00 96.56 186 MET A CA 1
ATOM 1409 C C . MET A 1 186 ? -11.406 9.516 25.376 1.00 96.56 186 MET A C 1
ATOM 1411 O O . MET A 1 186 ? -12.061 9.677 26.402 1.00 96.56 186 MET A O 1
ATOM 1415 N N . TYR A 1 187 ? -10.180 8.989 25.396 1.00 96.69 187 TYR A N 1
ATOM 1416 C CA . TYR A 1 187 ? -9.504 8.610 26.633 1.00 96.69 187 TYR A CA 1
ATOM 1417 C C . TYR A 1 187 ? -9.410 9.794 27.597 1.00 96.69 187 TYR A C 1
ATOM 1419 O O . TYR A 1 187 ? -9.806 9.673 28.754 1.00 96.69 187 TYR A O 1
ATOM 1427 N N . GLY A 1 188 ? -8.962 10.958 27.113 1.00 96.88 188 GLY A N 1
ATOM 1428 C CA . GLY A 1 188 ? -8.888 12.183 27.909 1.00 96.88 188 GLY A CA 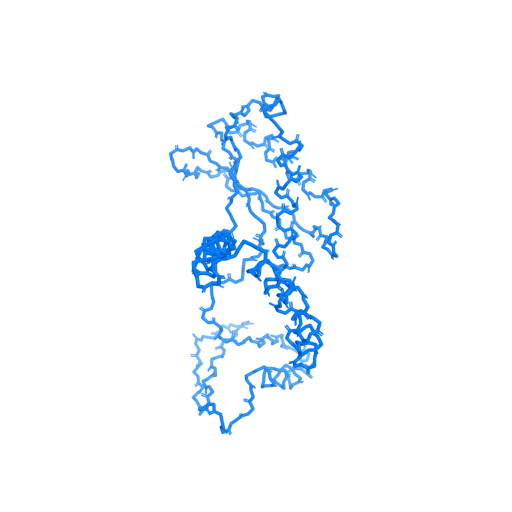1
ATOM 1429 C C . GLY A 1 188 ? -10.242 12.593 28.492 1.00 96.88 188 GLY A C 1
ATOM 1430 O O . GLY A 1 188 ? -10.340 12.877 29.686 1.00 96.88 188 GLY A O 1
ATOM 1431 N N . LEU A 1 189 ? -11.305 12.548 27.683 1.00 97.00 189 LEU A N 1
ATOM 1432 C CA . LEU A 1 189 ? -12.670 12.819 28.143 1.00 97.00 189 LEU A CA 1
ATOM 1433 C C . LEU A 1 189 ? -13.118 11.838 29.232 1.00 97.00 189 LEU A C 1
ATOM 1435 O O . LEU A 1 189 ? -13.683 12.262 30.239 1.00 97.00 189 LEU A O 1
ATOM 1439 N N . LEU A 1 190 ? -12.838 10.543 29.072 1.00 96.81 190 LEU A N 1
ATOM 1440 C CA . LEU A 1 190 ? -13.196 9.526 30.060 1.00 96.81 190 LEU A CA 1
ATOM 1441 C C . LEU A 1 190 ? -12.395 9.671 31.359 1.00 96.81 190 LEU A C 1
ATOM 1443 O O . LEU A 1 190 ? -12.960 9.491 32.437 1.00 96.81 190 LEU A O 1
ATOM 1447 N N . VAL A 1 191 ? -11.110 10.034 31.287 1.00 97.69 191 VAL A N 1
ATOM 1448 C CA . VAL A 1 191 ? -10.292 10.319 32.478 1.00 97.69 191 VAL A CA 1
ATOM 1449 C C . VAL A 1 191 ? -10.903 11.463 33.281 1.00 97.69 191 VAL A C 1
ATOM 1451 O O . VAL A 1 191 ? -11.022 11.349 34.500 1.00 97.69 191 VAL A O 1
ATOM 1454 N N . LEU A 1 192 ? -11.326 12.540 32.610 1.00 96.94 192 LEU A N 1
ATOM 1455 C CA . LEU A 1 192 ? -11.982 13.679 33.258 1.00 96.94 192 LEU A CA 1
ATOM 1456 C C . LEU A 1 192 ? -13.353 13.298 33.831 1.00 96.94 192 LEU A C 1
ATOM 1458 O O . LEU A 1 192 ? -13.667 13.672 34.959 1.00 96.94 192 LEU A O 1
ATOM 1462 N N . GLN A 1 193 ? -14.144 12.524 33.085 1.00 96.88 193 GLN A N 1
ATOM 1463 C CA . GLN A 1 193 ? -15.485 12.088 33.482 1.00 96.88 193 GLN A CA 1
ATOM 1464 C C . GLN A 1 193 ? -15.465 11.178 34.716 1.00 96.88 193 GLN A C 1
ATOM 1466 O O . GLN A 1 193 ? -16.288 11.323 35.618 1.00 96.88 193 GLN A O 1
ATOM 1471 N N . PHE A 1 194 ? -14.539 10.222 34.749 1.00 96.38 194 PHE A N 1
ATOM 1472 C CA . PHE A 1 194 ? -14.433 9.231 35.819 1.00 96.38 194 PHE A CA 1
ATOM 1473 C C . PHE A 1 194 ? -13.466 9.634 36.931 1.00 96.38 194 PHE A C 1
ATOM 1475 O O . PHE A 1 194 ? -13.379 8.942 37.947 1.00 96.38 194 PHE A O 1
ATOM 1482 N N . ASN A 1 195 ? -12.728 10.732 36.740 1.00 96.50 195 ASN A N 1
ATOM 1483 C CA . ASN A 1 195 ? -11.640 11.164 37.613 1.00 96.50 195 ASN A CA 1
ATOM 1484 C C . ASN A 1 195 ? -10.663 10.011 37.931 1.00 96.50 195 ASN A C 1
ATOM 1486 O O . ASN A 1 195 ? -10.227 9.815 39.067 1.00 96.50 195 ASN A O 1
ATOM 1490 N N . SER A 1 196 ? -10.384 9.174 36.930 1.00 95.50 196 SER A N 1
ATOM 1491 C CA . SER A 1 196 ? -9.589 7.957 37.075 1.00 95.50 196 SER A CA 1
ATOM 1492 C C . SER A 1 196 ? -8.892 7.616 35.767 1.00 95.50 196 SER A C 1
ATOM 1494 O O . SER A 1 196 ? -9.506 7.666 34.708 1.00 95.50 196 SER A O 1
ATOM 1496 N N . PHE A 1 197 ? -7.626 7.208 35.847 1.00 94.38 197 PHE A N 1
ATOM 1497 C CA . PHE A 1 197 ? -6.858 6.741 34.689 1.00 94.38 197 PHE A CA 1
ATOM 1498 C C . PHE A 1 197 ? -7.100 5.260 34.366 1.00 94.38 197 PHE A C 1
ATOM 1500 O O . PHE A 1 197 ? -6.971 4.854 33.220 1.00 94.38 197 PHE A O 1
ATOM 1507 N N . LEU A 1 198 ? -7.489 4.441 35.351 1.00 96.00 198 LEU A N 1
ATOM 1508 C CA . LEU A 1 198 ? -7.691 3.001 35.146 1.00 96.00 198 LEU A CA 1
ATOM 1509 C C . LEU A 1 198 ? -9.074 2.671 34.582 1.00 96.00 198 LEU A C 1
ATOM 1511 O O . LEU A 1 198 ? -9.200 1.756 33.773 1.00 96.00 198 LEU A O 1
ATOM 1515 N N . GLN A 1 199 ? -10.113 3.410 34.981 1.00 94.81 199 GLN A N 1
ATOM 1516 C CA . GLN A 1 199 ? -11.476 3.144 34.507 1.00 94.81 199 GLN A CA 1
ATOM 1517 C C . GLN A 1 199 ? -11.614 3.274 32.974 1.00 94.81 199 GLN A C 1
ATOM 1519 O O . GLN A 1 199 ? -12.167 2.357 32.370 1.00 94.81 199 GLN A O 1
ATOM 1524 N N . PRO A 1 200 ? -11.065 4.310 32.307 1.00 94.56 200 PRO A N 1
ATOM 1525 C CA . PRO A 1 200 ? -11.080 4.408 30.845 1.00 94.56 200 PRO A CA 1
ATOM 1526 C C . PRO A 1 200 ? -10.369 3.247 30.141 1.00 94.56 200 PRO A C 1
ATOM 1528 O O . PRO A 1 200 ? -10.866 2.752 29.134 1.00 94.56 200 PRO A O 1
ATOM 1531 N N . VAL A 1 201 ? -9.247 2.761 30.688 1.00 94.75 201 VAL A N 1
ATOM 1532 C CA . VAL A 1 201 ? -8.533 1.593 30.138 1.00 94.75 201 VAL A CA 1
ATOM 1533 C C . VAL A 1 201 ? -9.418 0.347 30.180 1.00 94.75 201 VAL A C 1
ATOM 1535 O O . VAL A 1 201 ? -9.485 -0.392 29.202 1.00 94.75 201 VAL A O 1
ATOM 1538 N N . LEU A 1 202 ? -10.140 0.133 31.285 1.00 94.44 202 LEU A N 1
ATOM 1539 C CA . LEU A 1 202 ? -11.077 -0.988 31.408 1.00 94.44 202 LEU A CA 1
ATOM 1540 C C . LEU A 1 202 ? -12.228 -0.894 30.397 1.00 94.44 202 LEU A C 1
ATOM 1542 O O . LEU A 1 202 ? -12.661 -1.920 29.881 1.00 94.44 202 LEU A O 1
ATOM 1546 N N . VAL A 1 203 ? -12.700 0.317 30.085 1.00 93.62 203 VAL A N 1
ATOM 1547 C CA . VAL A 1 203 ? -13.709 0.535 29.035 1.00 93.62 203 VAL A CA 1
ATOM 1548 C C . VAL A 1 203 ? -13.137 0.199 27.658 1.00 93.62 203 VAL A C 1
ATOM 1550 O O . VAL A 1 203 ? -13.772 -0.524 26.897 1.00 93.62 203 VAL A O 1
ATOM 1553 N N . PHE A 1 204 ? -11.927 0.660 27.340 1.00 94.06 204 PHE A N 1
ATOM 1554 C CA . PHE A 1 204 ? -11.273 0.337 26.069 1.00 94.06 204 PHE A CA 1
ATOM 1555 C C . PHE A 1 204 ? -10.931 -1.141 25.916 1.00 94.06 204 PHE A C 1
ATOM 1557 O O . PHE A 1 204 ? -10.925 -1.630 24.792 1.00 94.06 204 PHE A O 1
ATOM 1564 N N . LEU A 1 205 ? -10.754 -1.884 27.011 1.00 94.12 205 LEU A N 1
ATOM 1565 C CA . LEU A 1 205 ? -10.623 -3.339 26.956 1.00 94.12 205 LEU A CA 1
ATOM 1566 C C . LEU A 1 205 ? -11.860 -4.007 26.327 1.00 94.12 205 LEU A C 1
ATOM 1568 O O . LEU A 1 205 ? -11.732 -5.073 25.738 1.00 94.12 205 LEU A O 1
ATOM 1572 N N . ALA A 1 206 ? -13.043 -3.386 26.382 1.00 92.19 206 ALA A N 1
ATOM 1573 C CA . ALA A 1 206 ? -14.234 -3.906 25.712 1.00 92.19 206 ALA A CA 1
ATOM 1574 C C . ALA A 1 206 ? -14.145 -3.851 24.173 1.00 92.19 206 ALA A C 1
ATOM 1576 O O . ALA A 1 206 ? -14.826 -4.627 23.505 1.00 92.19 206 ALA A O 1
ATOM 1577 N N . ILE A 1 207 ? -13.299 -2.980 23.603 1.00 92.69 207 ILE A N 1
ATOM 1578 C CA . ILE A 1 207 ? -13.127 -2.833 22.149 1.00 92.69 207 ILE A CA 1
ATOM 1579 C C . ILE A 1 207 ? -12.610 -4.137 21.522 1.00 92.69 207 ILE A C 1
ATOM 1581 O O . ILE A 1 207 ? -13.308 -4.666 20.658 1.00 92.69 207 ILE A O 1
ATOM 1585 N N . PRO A 1 208 ? -11.479 -4.734 21.954 1.00 90.94 208 PRO A N 1
ATOM 1586 C CA . PRO A 1 208 ? -11.040 -6.006 21.392 1.00 90.94 208 PRO A CA 1
ATOM 1587 C C . PRO A 1 208 ? -12.052 -7.140 21.620 1.00 90.94 208 PRO A C 1
ATOM 1589 O O . PRO A 1 208 ? -12.209 -7.999 20.757 1.00 90.94 208 PRO A O 1
ATOM 1592 N N . PHE A 1 209 ? -12.807 -7.126 22.727 1.00 92.06 209 PHE A N 1
ATOM 1593 C CA . PHE A 1 209 ? -13.880 -8.106 22.943 1.00 92.06 209 PHE A CA 1
ATOM 1594 C C . PHE A 1 209 ? -15.056 -7.946 21.968 1.00 92.06 209 PHE A C 1
ATOM 1596 O O . PHE A 1 209 ? -15.722 -8.933 21.660 1.00 92.06 209 PHE A O 1
ATOM 1603 N N . SER A 1 210 ? -15.303 -6.742 21.442 1.00 91.06 210 SER A N 1
ATOM 1604 C CA . SER A 1 210 ? -16.376 -6.502 20.468 1.00 91.06 210 SER A CA 1
ATOM 1605 C C . SER A 1 210 ? -16.142 -7.215 19.129 1.00 91.06 210 SER A C 1
ATOM 1607 O O . SER A 1 210 ? -17.106 -7.631 18.482 1.00 91.06 210 SER A O 1
ATOM 1609 N N . PHE A 1 211 ? -14.879 -7.468 18.760 1.00 89.62 211 PHE A N 1
ATOM 1610 C CA . PHE A 1 211 ? -14.533 -8.208 17.543 1.00 89.62 211 PHE A CA 1
ATOM 1611 C C . PHE A 1 211 ? -15.079 -9.641 17.535 1.00 89.62 211 PHE A C 1
ATOM 1613 O O . PHE A 1 211 ? -15.408 -10.163 16.472 1.00 89.62 211 PHE A O 1
ATOM 1620 N N . VAL A 1 212 ? -15.262 -10.255 18.711 1.00 90.94 212 VAL A N 1
ATOM 1621 C CA . VAL A 1 212 ? -15.847 -11.602 18.842 1.00 90.94 212 VAL A CA 1
ATOM 1622 C C . VAL A 1 212 ? -17.278 -11.654 18.295 1.00 90.94 212 VAL A C 1
ATOM 1624 O O . VAL A 1 212 ? -17.699 -12.692 17.798 1.00 90.94 212 VAL A O 1
ATOM 1627 N N . GLY A 1 213 ? -18.026 -10.548 18.360 1.00 87.81 213 GLY A N 1
ATOM 1628 C CA . GLY A 1 213 ? -19.356 -10.440 17.754 1.00 87.81 213 GLY A CA 1
ATOM 1629 C C . GLY A 1 213 ? -19.325 -9.960 16.301 1.00 87.81 213 GLY A C 1
ATOM 1630 O O . GLY A 1 213 ? -20.142 -10.401 15.494 1.00 87.81 213 GLY A O 1
ATOM 1631 N N . LEU A 1 214 ? -18.372 -9.084 15.966 1.00 90.12 214 LEU A N 1
ATOM 1632 C CA . LEU A 1 214 ? -18.226 -8.499 14.632 1.00 90.12 214 LEU A CA 1
ATOM 1633 C C . LEU A 1 214 ? -17.920 -9.566 13.571 1.00 90.12 214 LEU A C 1
ATOM 1635 O O . LEU A 1 214 ? -18.657 -9.677 12.594 1.00 90.12 214 LEU A O 1
ATOM 1639 N N . PHE A 1 215 ? -16.864 -10.362 13.769 1.00 88.19 215 PHE A N 1
ATOM 1640 C CA . PHE A 1 215 ? -16.385 -11.294 12.744 1.00 88.19 215 PHE A CA 1
ATOM 1641 C C . PHE A 1 215 ? -17.423 -12.362 12.363 1.00 88.19 215 PHE A C 1
ATOM 1643 O O . PHE A 1 215 ? -17.700 -12.504 11.173 1.00 88.19 215 PHE A O 1
ATOM 1650 N N . PRO A 1 216 ? -18.084 -13.066 13.308 1.00 88.88 216 PRO A N 1
ATOM 1651 C CA . PRO A 1 216 ? -19.152 -14.000 12.952 1.00 88.88 216 PRO A CA 1
ATOM 1652 C C . PRO A 1 216 ? -20.331 -13.316 12.255 1.00 88.88 216 PRO A C 1
ATOM 1654 O O . PRO A 1 216 ? -20.926 -13.900 11.354 1.00 88.88 216 PRO A O 1
ATOM 1657 N N . GLY A 1 217 ? -20.661 -12.079 12.645 1.00 88.62 217 GLY A N 1
ATOM 1658 C CA . GLY A 1 217 ? -21.700 -11.290 11.986 1.00 88.62 217 GLY A CA 1
ATOM 1659 C C . GLY A 1 217 ? -21.375 -11.015 10.518 1.00 88.62 217 GLY A C 1
ATOM 1660 O O . GLY A 1 217 ? -22.227 -11.223 9.661 1.00 88.62 217 GLY A O 1
ATOM 1661 N N . LEU A 1 218 ? -20.134 -10.620 10.224 1.00 88.81 218 LEU A N 1
ATOM 1662 C CA . LEU A 1 218 ? -19.661 -10.382 8.857 1.00 88.81 218 LEU A CA 1
ATOM 1663 C C . LEU A 1 218 ? -19.639 -11.660 8.014 1.00 88.81 218 LEU A C 1
ATOM 1665 O O . LEU A 1 218 ? -20.016 -11.631 6.844 1.00 88.81 218 LEU A O 1
ATOM 1669 N N . VAL A 1 219 ? -19.245 -12.791 8.605 1.00 87.00 219 VAL A N 1
ATOM 1670 C CA . VAL A 1 219 ? -19.273 -14.091 7.917 1.00 87.00 219 VAL A CA 1
ATOM 1671 C C . VAL A 1 219 ? -20.709 -14.482 7.570 1.00 87.00 219 VAL A C 1
ATOM 1673 O O . VAL A 1 219 ? -20.978 -14.887 6.443 1.00 87.00 219 VAL A O 1
ATOM 1676 N N . LEU A 1 220 ? -21.653 -14.313 8.502 1.00 89.31 220 LEU A N 1
ATOM 1677 C CA . LEU A 1 220 ? -23.065 -14.634 8.271 1.00 89.31 220 LEU A CA 1
ATOM 1678 C C . LEU A 1 220 ? -23.719 -13.753 7.202 1.00 89.31 220 LEU A C 1
ATOM 1680 O O . LEU A 1 220 ? -24.625 -14.218 6.515 1.00 89.31 220 LEU A O 1
ATOM 1684 N N . THR A 1 221 ? -23.292 -12.497 7.061 1.00 88.31 221 THR A N 1
ATOM 1685 C CA . THR A 1 221 ? -23.815 -11.588 6.031 1.00 88.31 221 THR A CA 1
ATOM 1686 C C . THR A 1 221 ? -23.068 -11.685 4.702 1.00 88.31 221 THR A C 1
ATOM 1688 O O . THR A 1 221 ? -23.433 -10.971 3.773 1.00 88.31 221 THR A O 1
ATOM 1691 N N . GLY A 1 222 ? -22.035 -12.529 4.598 1.00 80.19 222 GLY A N 1
ATOM 1692 C CA . GLY A 1 222 ? -21.215 -12.661 3.390 1.00 80.19 222 GLY A CA 1
ATOM 1693 C C . GLY A 1 222 ? -20.288 -11.470 3.119 1.00 80.19 222 GLY A C 1
ATOM 1694 O O . GLY A 1 222 ? -19.794 -11.339 2.010 1.00 80.19 222 GLY A O 1
ATOM 1695 N N . ASN A 1 223 ? -20.040 -10.605 4.110 1.00 78.44 223 ASN A N 1
ATOM 1696 C CA . ASN A 1 223 ? -19.194 -9.408 3.975 1.00 78.44 223 ASN A CA 1
ATOM 1697 C C . ASN A 1 223 ? -17.828 -9.557 4.664 1.00 78.44 223 ASN A C 1
ATOM 1699 O O . ASN A 1 223 ? -17.121 -8.575 4.862 1.00 78.44 223 ASN A O 1
ATOM 1703 N N . ALA A 1 224 ? -17.464 -10.768 5.091 1.00 73.19 224 ALA A N 1
ATOM 1704 C CA . ALA A 1 224 ? -16.186 -11.000 5.759 1.00 73.19 224 ALA A CA 1
ATOM 1705 C C . ALA A 1 224 ? -14.983 -10.751 4.838 1.00 73.19 224 ALA A C 1
ATOM 1707 O O . ALA A 1 224 ? -13.963 -10.272 5.320 1.00 73.19 224 ALA A O 1
ATOM 1708 N N . SER A 1 225 ? -15.114 -11.032 3.537 1.00 62.97 225 SER A N 1
ATOM 1709 C CA . SER A 1 225 ? -14.065 -10.787 2.541 1.00 62.97 225 SER A CA 1
ATOM 1710 C C . SER A 1 225 ? -13.774 -9.296 2.381 1.00 62.97 225 SER A C 1
ATOM 1712 O O . SER A 1 225 ? -12.630 -8.908 2.532 1.00 62.97 225 SER A O 1
ATOM 1714 N N . ALA A 1 226 ? -14.801 -8.454 2.232 1.00 62.56 226 ALA A N 1
ATOM 1715 C CA . ALA A 1 226 ? -14.660 -7.003 2.040 1.00 62.56 226 ALA A CA 1
ATOM 1716 C C . ALA A 1 226 ? -14.044 -6.230 3.229 1.00 62.56 226 ALA A C 1
ATOM 1718 O O . ALA A 1 226 ? -13.763 -5.044 3.114 1.00 62.56 226 ALA A O 1
ATOM 1719 N N . PHE A 1 227 ? -13.915 -6.858 4.403 1.00 65.75 227 PHE A N 1
ATOM 1720 C CA . PHE A 1 227 ? -13.201 -6.285 5.551 1.00 65.75 227 PHE A CA 1
ATOM 1721 C C . PHE A 1 227 ? -11.724 -6.710 5.597 1.00 65.75 227 PHE A C 1
ATOM 1723 O O . PHE A 1 227 ? -10.932 -6.086 6.300 1.00 65.75 227 PHE A O 1
ATOM 1730 N N . LEU A 1 228 ? -11.382 -7.813 4.928 1.00 59.69 228 LEU A N 1
ATOM 1731 C CA . LEU A 1 228 ? -10.062 -8.445 4.966 1.00 59.69 228 LEU A CA 1
ATOM 1732 C C . LEU A 1 228 ? -9.263 -8.248 3.669 1.00 59.69 228 LEU A C 1
ATOM 1734 O O . LEU A 1 228 ? -8.053 -8.451 3.711 1.00 59.69 228 LEU A O 1
ATOM 1738 N N . SER A 1 229 ? -9.932 -7.884 2.570 1.00 49.53 229 SER A N 1
ATOM 1739 C CA . SER A 1 229 ? -9.361 -7.335 1.332 1.00 49.53 229 SER A CA 1
ATOM 1740 C C . SER A 1 229 ? -9.239 -5.821 1.439 1.00 49.53 229 SER A C 1
ATOM 1742 O O . SER A 1 229 ? -8.159 -5.290 1.131 1.00 49.53 229 SER A O 1
#

Organism: NCBI:txid1617426

pLDDT: mean 85.01, std 10.91, range [47.06, 98.0]

Sequence (229 aa):
MSVNYFGADSTSATLSIELTEMGTRPVSAEITDDLEDVFADYDRVSVKVVQSSAGPPVSDYPFAMQVFSEDPAVLAGATGELADFIRDIDLSSENEVTEVAVFNLETLTKLDGRRFAEVKAKFSNPEDSAGLLEIQEQVTAEFDEGRLEDLNLESDALGFDFGQESENLSSFQSAAFALIVALIAMYGLLVLQFNSFLQPVLVFLAIPFSFVGLFPGLVLTGNASAFLS

Secondary structure (DSSP, 8-state):
-EEEEEEE-SS-EEEEEEPPPTTSS--HHHHHHHHHHHHHT-TT----------SPPPPS-SEEEEEE-S-HHHHHHHHHHHHHHHHSPPPSSS--EEEEEEESSSS--EETTEEEEEEEEEES-TT-HHHHHHHHHHHHHHS-HHHHHHTT--TT-EEE--THHHHHHHHHHHHHHHHHHHHHHHHHHHHHHHT-SHHHHHHHTHHHHHHHHHHHHHHHTT-SHHHH-

Radius of gyration: 24.68 Å; chains: 1; bounding box: 65×39×76 Å

Foldseek 3Di:
DDWDWPDDDPADTDIDDDDDDPPVDDDPVVVQVVVCVVCVPPPPDDDDRDDPDPDDPQPQFLWKKKFFDPDLVLQVVVLVVLQVCQQPDDFPPVKHWPDKDKACSPPQDDDPRTGIIMITTDIPDSVDLVRNVRSVVVSCVVCACVVCVVSVHDRPRMGTDSDVSVVVVVVVVVVVVVVVVVLVVVLVVVCVVVVDNVVSVVVVVVVVVVVVVVQVVCVVVVNNVVVVD